Protein AF-K1T0R0-F1 (afdb_monomer)

Organism: NCBI:txid408170

Radius of gyration: 30.01 Å; Cα contacts (8 Å, |Δi|>4): 317; chains: 1; bounding box: 59×54×97 Å

Nearest PDB structures (foldseek):
  7sqc-assembly1_T0  TM=7.379E-01  e=1.911E-03  Chlamydomonas reinhardtii
  7sqc-assembly1_T1  TM=6.551E-01  e=1.695E-03  Chlamydomonas reinhardtii
  7sqc-assembly1_T2  TM=6.126E-01  e=1.911E-03  Chlamydomonas reinhardtii
  5llk-assembly1_A  TM=4.990E-01  e=2.225E-02  Homo sapiens
  3j8f-assembly1_7  TM=4.898E-01  e=2.363E-02  Homo sapiens

Sequence (198 aa):
MKKLFFHLLTFVCAGFTLLLAPGCNDDEGEKTGPTGDEGKEIYSLSVTPDKLEFQSTKQTVEVTVTTNGPYWEYTDNISWLEIERTETGFSATAKAYSGNETRTGTLTVYVISESGDIAARQDIPVSQASPSETPEGMVVFDDSTFKNFMLSYYDQDYDGAISPEEALRVTELYLGFDEEDEEAVPITSLKGIEYCKT

pLDDT: mean 81.45, std 21.87, range [31.11, 98.56]

Foldseek 3Di:
DDDDDDDDDDDDDDDDDDDDDDDDDDDDDDDPDPPDPPDDPQKDWDKPPLAAEAELAWDKDDMFIDMPAPDKDKDWPDPQWDWAADPGGIMIIGHHHADDAKDKIWMKMFGAHPVRDTRDIGIYIYIYGHLQDADPQFADDPWPVLLVVLLVPQVPNNRSTHHLVSQQVCPDDDQDFDPVDPPTDHGPDPRRNVSHPD

Mean predicted aligned error: 13.27 Å

Solvent-accessible surface area (backbone atoms only — not comparable to full-atom values): 12544 Å² total; per-residue (Å²): 142,81,87,80,83,82,80,85,82,83,86,79,90,76,86,84,84,86,78,88,80,89,81,83,92,81,93,76,93,73,84,84,64,79,78,72,77,72,76,73,83,83,48,52,73,48,54,43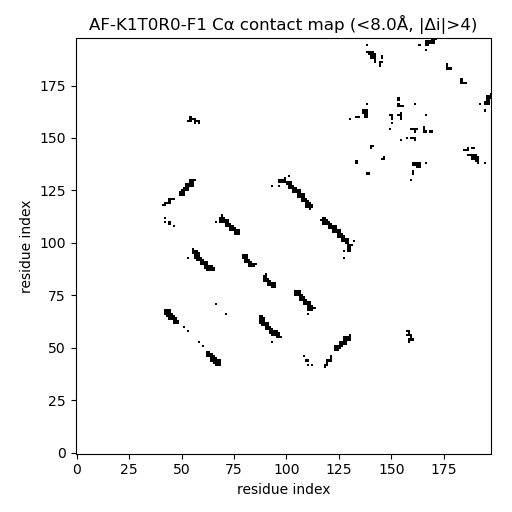,67,63,54,46,83,43,45,20,32,59,46,75,47,78,34,40,54,50,62,80,45,90,40,74,52,74,52,67,75,47,94,60,54,45,78,44,82,50,98,56,37,31,37,43,32,39,55,61,42,89,52,92,58,67,47,74,40,47,41,34,40,33,28,32,41,97,89,68,45,82,63,31,74,49,74,27,49,34,38,32,39,15,66,85,58,68,60,90,86,41,54,57,52,84,20,69,56,46,42,50,54,47,42,76,76,44,33,82,86,49,57,70,54,39,44,56,74,39,35,45,66,41,73,77,84,88,90,80,80,58,90,86,44,90,82,63,68,78,74,84,43,68,55,48,55,87,49,34,48,121

Structure (mmCIF, N/CA/C/O backbone):
data_AF-K1T0R0-F1
#
_entry.id   AF-K1T0R0-F1
#
loop_
_atom_site.group_PDB
_atom_site.id
_atom_site.type_symbol
_atom_site.label_atom_id
_atom_site.label_alt_id
_atom_site.label_comp_id
_atom_site.label_asym_id
_atom_site.label_entity_id
_atom_site.label_seq_id
_atom_site.pdbx_PDB_ins_code
_atom_site.Cartn_x
_atom_site.Cartn_y
_atom_site.Cartn_z
_atom_site.occupancy
_atom_site.B_iso_or_equiv
_atom_site.auth_seq_id
_atom_site.auth_comp_id
_atom_site.auth_asym_id
_atom_site.auth_atom_id
_atom_site.pdbx_PDB_model_num
ATOM 1 N N . MET A 1 1 ? 6.751 31.180 -21.203 1.00 38.22 1 MET A N 1
ATOM 2 C CA . MET A 1 1 ? 6.978 31.047 -22.660 1.00 38.22 1 MET A CA 1
ATOM 3 C C . MET A 1 1 ? 8.064 30.003 -22.896 1.00 38.22 1 MET A C 1
ATOM 5 O O . MET A 1 1 ? 9.234 30.319 -22.740 1.00 38.22 1 MET A O 1
ATOM 9 N N . LYS A 1 2 ? 7.693 28.756 -23.203 1.00 33.81 2 LYS A N 1
ATOM 10 C CA . LYS A 1 2 ? 8.625 27.702 -23.633 1.00 33.81 2 LYS A CA 1
ATOM 11 C C . LYS A 1 2 ? 8.201 27.289 -25.041 1.00 33.81 2 LYS A C 1
ATOM 13 O O . LYS A 1 2 ? 7.064 26.878 -25.240 1.00 33.81 2 LYS A O 1
ATOM 18 N N . LYS A 1 3 ? 9.077 27.525 -26.019 1.00 33.84 3 LYS A N 1
ATOM 19 C CA . LYS A 1 3 ? 8.868 27.182 -27.430 1.00 33.84 3 LYS A CA 1
ATOM 20 C C . LYS A 1 3 ? 9.130 25.682 -27.597 1.00 33.84 3 LYS A C 1
ATOM 22 O O . LYS A 1 3 ? 10.276 25.268 -27.466 1.00 33.84 3 LYS A O 1
ATOM 27 N N . LEU A 1 4 ? 8.092 24.893 -27.874 1.00 33.19 4 LEU A N 1
ATOM 28 C CA . LEU A 1 4 ? 8.236 23.539 -28.411 1.00 33.19 4 LEU A CA 1
ATOM 29 C C . LEU A 1 4 ? 8.440 23.659 -29.926 1.00 33.19 4 LEU A C 1
ATOM 31 O O . LEU A 1 4 ? 7.544 24.106 -30.640 1.00 33.19 4 LEU A O 1
ATOM 35 N N . PHE A 1 5 ? 9.620 23.286 -30.411 1.00 35.25 5 PHE A N 1
ATOM 36 C CA . PHE A 1 5 ? 9.850 23.057 -31.833 1.00 35.25 5 PHE A CA 1
ATOM 37 C C . PHE A 1 5 ? 9.403 21.630 -32.167 1.00 35.25 5 PHE A C 1
ATOM 39 O O . PHE A 1 5 ? 10.091 20.671 -31.840 1.00 35.25 5 PHE A O 1
ATOM 46 N N . PHE A 1 6 ? 8.251 21.500 -32.824 1.00 39.91 6 PHE A N 1
ATOM 47 C CA . PHE A 1 6 ? 7.877 20.290 -33.554 1.00 39.91 6 PHE A CA 1
ATOM 48 C C . PHE A 1 6 ? 8.606 20.309 -34.902 1.00 39.91 6 PHE A C 1
ATOM 50 O O . PHE A 1 6 ? 8.391 21.224 -35.697 1.00 39.91 6 PHE A O 1
ATOM 57 N N . HIS A 1 7 ? 9.464 19.324 -35.169 1.00 33.94 7 HIS A N 1
ATOM 58 C CA . HIS A 1 7 ? 9.895 19.012 -36.531 1.00 33.94 7 HIS A CA 1
ATOM 59 C C . HIS A 1 7 ? 9.230 17.712 -36.973 1.00 33.94 7 HIS A C 1
ATOM 61 O O . HIS A 1 7 ? 9.564 16.618 -36.533 1.00 33.94 7 HIS A O 1
ATOM 67 N N . LEU A 1 8 ? 8.238 17.904 -37.836 1.00 36.16 8 LEU A N 1
ATOM 68 C CA . LEU A 1 8 ? 7.580 16.921 -38.675 1.00 36.16 8 LEU A CA 1
ATOM 69 C C . LEU A 1 8 ? 8.587 16.460 -39.742 1.00 36.16 8 LEU A C 1
ATOM 71 O O . LEU A 1 8 ? 9.023 17.287 -40.543 1.00 36.16 8 LEU A O 1
ATOM 75 N N . LEU A 1 9 ? 8.960 15.178 -39.776 1.00 32.53 9 LEU A N 1
ATOM 76 C CA . LEU A 1 9 ? 9.742 14.625 -40.886 1.00 32.53 9 LEU A CA 1
ATOM 77 C C . LEU A 1 9 ? 8.848 13.727 -41.745 1.00 32.53 9 LEU A C 1
ATOM 79 O O . LEU A 1 9 ? 8.508 12.603 -41.389 1.00 32.53 9 LEU A O 1
ATOM 83 N N . THR A 1 10 ? 8.438 14.278 -42.882 1.00 43.25 10 THR A N 1
ATOM 84 C CA . THR A 1 10 ? 7.727 13.601 -43.965 1.00 43.25 10 THR A CA 1
ATOM 85 C C . THR A 1 10 ? 8.679 12.676 -44.725 1.00 43.25 10 THR A C 1
ATOM 87 O O . THR A 1 10 ? 9.657 13.145 -45.308 1.00 43.25 10 THR A O 1
ATOM 90 N N . PHE A 1 11 ? 8.382 11.375 -44.761 1.00 37.53 11 PHE A N 1
ATOM 91 C CA . PHE A 1 11 ? 9.095 10.393 -45.581 1.00 37.53 11 PHE A CA 1
ATOM 92 C C . PHE A 1 11 ? 8.669 10.523 -47.053 1.00 37.53 11 PHE A C 1
ATOM 94 O O . PHE A 1 11 ? 7.532 10.221 -47.413 1.00 37.53 11 PHE A O 1
ATOM 101 N N . VAL A 1 12 ? 9.587 10.971 -47.911 1.00 39.38 12 VAL A N 1
ATOM 102 C CA . VAL A 1 12 ? 9.441 10.925 -49.372 1.00 39.38 12 VAL A CA 1
ATOM 103 C C . VAL A 1 12 ? 9.971 9.575 -49.851 1.00 39.38 12 VAL A C 1
ATOM 105 O O . VAL A 1 12 ? 11.168 9.314 -49.784 1.00 39.38 12 VAL A O 1
ATOM 108 N N . CYS A 1 13 ? 9.079 8.712 -50.337 1.00 38.50 13 CYS A N 1
ATOM 109 C CA . CYS A 1 13 ? 9.454 7.502 -51.065 1.00 38.50 13 CYS A CA 1
ATOM 110 C C . CYS A 1 13 ? 9.850 7.885 -52.498 1.00 38.50 13 CYS A C 1
ATOM 112 O O . CYS A 1 13 ? 9.004 8.338 -53.269 1.00 38.50 13 CYS A O 1
ATOM 114 N N . ALA A 1 14 ? 11.117 7.691 -52.863 1.00 40.44 14 ALA A N 1
ATOM 115 C CA . ALA A 1 14 ? 11.586 7.762 -54.245 1.00 40.44 14 ALA A CA 1
ATOM 116 C C . ALA A 1 14 ? 12.190 6.408 -54.634 1.00 40.44 14 ALA A C 1
ATOM 118 O O . ALA A 1 14 ? 12.973 5.824 -53.888 1.00 40.44 14 ALA A O 1
ATOM 119 N N . GLY A 1 15 ? 11.723 5.894 -55.771 1.00 37.62 15 GLY A N 1
ATOM 120 C CA . GLY A 1 15 ? 11.806 4.496 -56.162 1.00 37.62 15 GLY A CA 1
ATOM 121 C C . GLY A 1 15 ? 13.192 4.022 -56.579 1.00 37.62 15 GLY A C 1
ATOM 122 O O . GLY A 1 15 ? 13.979 4.748 -57.181 1.00 37.62 15 GLY A O 1
ATOM 123 N N . PHE A 1 16 ? 13.441 2.748 -56.290 1.00 39.94 16 PHE A N 1
ATOM 124 C CA . PHE A 1 16 ? 14.618 2.025 -56.735 1.00 39.94 16 PHE A CA 1
ATOM 125 C C . PHE A 1 16 ? 14.274 1.267 -58.023 1.00 39.94 16 PHE A C 1
ATOM 127 O O . PHE A 1 16 ? 13.474 0.331 -58.028 1.00 39.94 16 PHE A O 1
ATOM 134 N N . THR A 1 17 ? 14.831 1.730 -59.139 1.00 38.72 17 THR A N 1
ATOM 135 C CA . THR A 1 17 ? 14.731 1.102 -60.460 1.00 38.72 17 THR A CA 1
ATOM 136 C C . THR A 1 17 ? 15.460 -0.239 -60.484 1.00 38.72 17 THR A C 1
ATOM 138 O O . THR A 1 17 ? 16.662 -0.303 -60.237 1.00 38.72 17 THR A O 1
ATOM 141 N N . LEU A 1 18 ? 14.724 -1.296 -60.831 1.00 34.78 18 LEU A N 1
ATOM 142 C CA . LEU A 1 18 ? 15.224 -2.647 -61.067 1.00 34.78 18 LEU A CA 1
ATOM 143 C C . LEU A 1 18 ? 15.944 -2.702 -62.428 1.00 34.78 18 LEU A C 1
ATOM 145 O O . LEU A 1 18 ? 15.318 -2.498 -63.468 1.00 34.78 18 LEU A O 1
ATOM 149 N N . LEU A 1 19 ? 17.245 -2.991 -62.426 1.00 37.25 19 LEU A N 1
ATOM 150 C CA . LEU A 1 19 ? 18.025 -3.316 -63.623 1.00 37.25 19 LEU A CA 1
ATOM 151 C C . LEU A 1 19 ? 18.474 -4.776 -63.512 1.00 37.25 19 LEU A C 1
ATOM 153 O O . LEU A 1 19 ? 19.294 -5.123 -62.668 1.00 37.25 19 LEU A O 1
ATOM 157 N N . LEU A 1 20 ? 17.884 -5.628 -64.351 1.00 39.50 20 LEU A N 1
ATOM 158 C CA . LEU A 1 20 ? 18.295 -7.014 -64.550 1.00 39.50 20 LEU A CA 1
ATOM 159 C C . LEU A 1 20 ? 19.503 -7.054 -65.493 1.00 39.50 20 LEU A C 1
ATOM 161 O O . LEU A 1 20 ? 19.452 -6.494 -66.588 1.00 39.50 20 LEU A O 1
ATOM 165 N N . ALA A 1 21 ? 20.535 -7.796 -65.107 1.00 42.53 21 ALA A N 1
ATOM 166 C CA . ALA A 1 21 ? 21.510 -8.375 -66.024 1.00 42.53 21 ALA A CA 1
ATOM 167 C C . ALA A 1 21 ? 21.617 -9.886 -65.732 1.00 42.53 21 ALA A C 1
ATOM 169 O O . ALA A 1 21 ? 21.619 -10.263 -64.559 1.00 42.53 21 ALA A O 1
ATOM 170 N N . PRO A 1 22 ? 21.669 -10.761 -66.755 1.00 44.12 22 PRO A N 1
ATOM 171 C CA . PRO A 1 22 ? 21.833 -12.199 -66.578 1.00 44.12 22 PRO A CA 1
ATOM 172 C C . PRO A 1 22 ? 23.321 -12.573 -66.608 1.00 44.12 22 PRO A C 1
ATOM 174 O O . PRO A 1 22 ? 24.084 -12.016 -67.397 1.00 44.12 22 PRO A O 1
ATOM 177 N N . GLY A 1 23 ? 23.741 -13.548 -65.803 1.00 31.30 23 GLY A N 1
ATOM 178 C CA . GLY A 1 23 ? 25.119 -14.034 -65.866 1.00 31.30 23 GLY A CA 1
ATOM 179 C C . GLY A 1 23 ? 25.417 -15.170 -64.899 1.00 31.30 23 GLY A C 1
ATOM 180 O O . GLY A 1 23 ? 25.764 -14.911 -63.760 1.00 31.30 23 GLY A O 1
ATOM 181 N N . CYS A 1 24 ? 25.238 -16.389 -65.412 1.00 31.11 24 CYS A N 1
ATOM 182 C CA . CYS A 1 24 ? 25.896 -17.668 -65.118 1.00 31.11 24 CYS A CA 1
ATOM 183 C C . CYS A 1 24 ? 26.398 -17.995 -63.697 1.00 31.11 24 CYS A C 1
ATOM 185 O O . CYS A 1 24 ? 27.290 -17.352 -63.158 1.00 31.11 24 CYS A O 1
ATOM 187 N N . ASN A 1 25 ? 25.890 -19.128 -63.201 1.00 39.59 25 ASN A N 1
ATOM 188 C CA . ASN A 1 25 ? 26.473 -19.952 -62.146 1.00 39.59 25 ASN A CA 1
ATOM 189 C C . ASN A 1 25 ? 27.929 -20.322 -62.459 1.00 39.59 25 ASN A C 1
ATOM 191 O O . ASN A 1 25 ? 28.184 -20.797 -63.561 1.00 39.59 25 ASN A O 1
ATOM 195 N N . ASP A 1 26 ? 28.795 -20.231 -61.451 1.00 37.47 26 ASP A N 1
ATOM 196 C CA . ASP A 1 26 ? 29.761 -21.276 -61.112 1.00 37.47 26 ASP A CA 1
ATOM 197 C C . ASP A 1 26 ? 29.931 -21.299 -59.582 1.00 37.47 26 ASP A C 1
ATOM 199 O O . ASP A 1 26 ? 29.986 -20.266 -58.915 1.00 37.47 26 ASP A O 1
ATOM 203 N N . ASP A 1 27 ? 29.879 -22.515 -59.055 1.00 42.84 27 ASP A N 1
ATOM 204 C CA . ASP A 1 27 ? 29.795 -22.925 -57.657 1.00 42.84 27 ASP A CA 1
ATOM 205 C C . ASP A 1 27 ? 31.204 -22.976 -57.048 1.00 42.84 27 ASP A C 1
ATOM 207 O O . ASP A 1 27 ? 31.993 -23.836 -57.430 1.00 42.84 27 ASP A O 1
ATOM 211 N N . GLU A 1 28 ? 31.531 -22.083 -56.108 1.00 41.22 2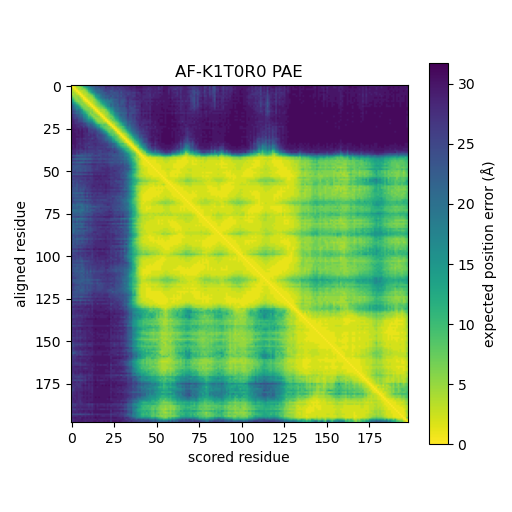8 GLU A N 1
ATOM 212 C CA . GLU A 1 28 ? 32.661 -22.272 -55.191 1.00 41.22 28 GLU A CA 1
ATOM 213 C C . GLU A 1 28 ? 32.252 -21.881 -53.767 1.00 41.22 28 GLU A C 1
ATOM 215 O O . GLU A 1 28 ? 31.802 -20.770 -53.491 1.00 41.22 28 GLU A O 1
ATOM 220 N N . GLY A 1 29 ? 32.361 -22.860 -52.868 1.00 44.88 29 GLY A N 1
ATOM 221 C CA . GLY A 1 29 ? 31.810 -22.818 -51.524 1.00 44.88 29 GLY A CA 1
ATOM 222 C C . GLY A 1 29 ? 32.351 -21.685 -50.658 1.00 44.88 29 GLY A C 1
ATOM 223 O O . GLY A 1 29 ? 33.547 -21.598 -50.382 1.00 44.88 29 GLY A O 1
ATOM 224 N N . GLU A 1 30 ? 31.427 -20.905 -50.107 1.00 33.34 30 GLU A N 1
ATOM 225 C CA . GLU A 1 30 ? 31.684 -20.029 -48.976 1.00 33.34 30 GLU A CA 1
ATOM 226 C C . GLU A 1 30 ? 30.984 -20.593 -47.737 1.00 33.34 30 GLU A C 1
ATOM 228 O O . GLU A 1 30 ? 29.793 -20.909 -47.732 1.00 33.34 30 GLU A O 1
ATOM 233 N N . LYS A 1 31 ? 31.777 -20.776 -46.678 1.00 37.03 31 LYS A N 1
ATOM 234 C CA . LYS A 1 31 ? 31.331 -21.178 -45.345 1.00 37.03 31 LYS A CA 1
ATOM 235 C C . LYS A 1 31 ? 30.136 -20.326 -44.918 1.00 37.03 31 LYS A C 1
ATOM 237 O O . LYS A 1 31 ? 30.303 -19.150 -44.606 1.00 37.03 31 LYS A O 1
ATOM 242 N N . THR A 1 32 ? 28.976 -20.949 -44.739 1.00 36.16 32 THR A N 1
ATOM 243 C CA . THR A 1 32 ? 27.949 -20.414 -43.845 1.00 36.16 32 THR A CA 1
ATOM 244 C C . THR A 1 32 ? 28.478 -20.527 -42.416 1.00 36.16 32 THR A C 1
ATOM 246 O O . THR A 1 32 ? 28.251 -21.519 -41.719 1.00 36.16 32 THR A O 1
ATOM 249 N N . GLY A 1 33 ? 29.264 -19.540 -41.986 1.00 39.25 33 GLY A N 1
ATOM 250 C CA . GLY A 1 33 ? 29.397 -19.268 -40.561 1.00 39.25 33 GLY A CA 1
ATOM 251 C C . GLY A 1 33 ? 28.007 -18.938 -40.006 1.00 39.25 33 GLY A C 1
ATOM 252 O O . GLY A 1 33 ? 27.203 -18.350 -40.736 1.00 39.25 33 GLY A O 1
ATOM 253 N N . PRO A 1 34 ? 27.681 -19.323 -38.761 1.00 41.91 34 PRO A N 1
ATOM 254 C CA . PRO A 1 34 ? 26.481 -18.810 -38.126 1.00 41.91 34 PRO A CA 1
ATOM 255 C C . PRO A 1 34 ? 26.626 -17.290 -38.098 1.00 41.91 34 PRO A C 1
ATOM 257 O O . PRO A 1 34 ? 27.588 -16.763 -37.538 1.00 41.91 34 PRO A O 1
ATOM 260 N N . THR A 1 35 ? 25.721 -16.600 -38.786 1.00 45.22 35 THR A N 1
ATOM 261 C CA . THR A 1 35 ? 25.558 -15.157 -38.667 1.00 45.22 35 THR A CA 1
ATOM 262 C C . THR A 1 35 ? 25.364 -14.907 -37.182 1.00 45.22 35 THR A C 1
ATOM 264 O O . THR A 1 35 ? 24.428 -15.443 -36.587 1.00 45.22 35 THR A O 1
ATOM 267 N N . GLY A 1 36 ? 26.343 -14.240 -36.571 1.00 38.94 36 GLY A N 1
ATOM 268 C CA . GLY A 1 36 ? 26.321 -13.934 -35.155 1.00 38.94 36 GLY A CA 1
ATOM 269 C C . GLY A 1 36 ? 25.013 -13.233 -34.840 1.00 38.94 36 GLY A C 1
ATOM 270 O O . GLY A 1 36 ? 24.717 -12.189 -35.413 1.00 38.94 36 GLY A O 1
ATOM 271 N N . ASP A 1 37 ? 24.232 -13.842 -33.957 1.00 50.53 37 ASP A N 1
ATOM 272 C CA . ASP A 1 37 ? 23.320 -13.108 -33.099 1.00 50.53 37 ASP A CA 1
ATOM 273 C C . ASP A 1 37 ? 24.221 -12.149 -32.313 1.00 50.53 37 ASP A C 1
ATOM 275 O O . ASP A 1 37 ? 24.918 -12.555 -31.379 1.00 50.53 37 ASP A O 1
ATOM 279 N N . GLU A 1 38 ? 24.382 -10.929 -32.829 1.00 52.00 38 GLU A N 1
ATOM 280 C CA . GLU A 1 38 ? 25.130 -9.876 -32.156 1.00 52.00 38 GLU A CA 1
ATOM 281 C C . GLU A 1 38 ? 24.466 -9.701 -30.797 1.00 52.00 38 GLU A C 1
ATOM 283 O O . GLU A 1 38 ? 23.304 -9.309 -30.725 1.00 52.00 38 GLU A O 1
ATOM 288 N N . GLY A 1 39 ? 25.175 -10.133 -29.749 1.00 52.97 39 GLY A N 1
ATOM 289 C CA . GLY A 1 39 ? 24.616 -10.389 -28.430 1.00 52.97 39 GLY A CA 1
ATOM 290 C C . GLY A 1 39 ? 23.725 -9.251 -27.966 1.00 52.97 39 GLY A C 1
ATOM 291 O O . GLY A 1 39 ? 24.220 -8.218 -27.521 1.00 52.97 39 GLY A O 1
ATOM 292 N N . LYS A 1 40 ? 22.408 -9.456 -28.067 1.00 62.16 40 LYS A N 1
ATOM 293 C CA . LYS A 1 40 ? 21.405 -8.553 -27.516 1.00 62.16 40 LYS A CA 1
ATOM 294 C C . LYS A 1 40 ? 21.737 -8.381 -26.040 1.00 62.16 40 LYS A C 1
ATOM 296 O O . LYS A 1 40 ? 21.654 -9.355 -25.290 1.00 62.16 40 LYS A O 1
ATOM 301 N N . GLU A 1 41 ? 22.146 -7.178 -25.635 1.00 70.94 41 GLU A N 1
ATOM 302 C CA . GLU A 1 41 ? 22.380 -6.890 -24.223 1.00 70.94 41 GLU A CA 1
ATOM 303 C C . GLU A 1 41 ? 21.137 -7.301 -23.429 1.00 70.94 41 GLU A C 1
ATOM 305 O O . GLU A 1 41 ? 20.018 -6.852 -23.697 1.00 70.94 41 GLU A O 1
ATOM 310 N N . ILE A 1 42 ? 21.323 -8.232 -22.493 1.00 86.06 42 ILE A N 1
ATOM 311 C CA . ILE A 1 42 ? 20.234 -8.721 -21.657 1.00 86.06 42 ILE A CA 1
ATOM 312 C C . ILE A 1 42 ? 20.134 -7.776 -20.466 1.00 86.06 42 ILE A C 1
ATOM 314 O O . ILE A 1 42 ? 20.932 -7.838 -19.526 1.00 86.06 42 ILE A O 1
ATOM 318 N N . TYR A 1 43 ? 19.142 -6.894 -20.515 1.00 93.56 43 TYR A N 1
ATOM 319 C CA . TYR A 1 43 ? 18.814 -6.029 -19.394 1.00 93.56 43 TYR A CA 1
ATOM 320 C C . TYR A 1 43 ? 17.952 -6.775 -18.363 1.00 93.56 43 TYR A C 1
ATOM 322 O O . TYR A 1 43 ? 16.971 -7.435 -18.701 1.00 93.56 43 TYR A O 1
ATOM 330 N N . SER A 1 44 ? 18.327 -6.667 -17.093 1.00 95.00 44 SER A N 1
ATOM 331 C CA . SER A 1 44 ? 17.598 -7.150 -15.923 1.00 95.00 44 SER A CA 1
ATOM 332 C C . SER A 1 44 ? 16.796 -6.018 -15.294 1.00 95.00 44 SER A C 1
ATOM 334 O O . SER A 1 44 ? 17.281 -4.892 -15.219 1.00 95.00 44 SER A O 1
ATOM 336 N N . LEU A 1 45 ? 15.616 -6.335 -14.777 1.00 97.88 45 LEU A N 1
ATOM 337 C CA . LEU A 1 45 ? 14.791 -5.440 -13.976 1.00 97.88 45 LEU A CA 1
ATOM 338 C C . LEU A 1 45 ? 14.266 -6.220 -12.772 1.00 97.88 45 LEU A C 1
ATOM 340 O O . LEU A 1 45 ? 13.770 -7.332 -12.936 1.00 97.88 45 LEU A O 1
ATOM 344 N N . SER A 1 46 ? 14.372 -5.627 -11.589 1.00 98.00 46 SER A N 1
ATOM 345 C CA . SER A 1 46 ? 13.738 -6.105 -10.366 1.00 98.00 46 SER A CA 1
ATOM 346 C C . SER A 1 46 ? 13.165 -4.916 -9.616 1.00 98.00 46 SER A C 1
ATOM 348 O O . SER A 1 46 ? 13.880 -3.951 -9.343 1.00 98.00 46 SER A O 1
ATOM 350 N N . VAL A 1 47 ? 11.893 -5.002 -9.257 1.00 98.56 47 VAL A N 1
ATOM 351 C CA . VAL A 1 47 ? 11.204 -4.009 -8.438 1.00 98.56 47 VAL A CA 1
ATOM 352 C C . VAL A 1 47 ? 10.793 -4.636 -7.115 1.00 98.56 47 VAL A C 1
ATOM 354 O O . VAL A 1 47 ? 10.209 -5.721 -7.111 1.00 98.56 47 VAL A O 1
ATOM 357 N N . THR A 1 48 ? 11.125 -3.957 -6.016 1.00 98.06 48 THR A N 1
ATOM 358 C CA . THR A 1 48 ? 10.874 -4.419 -4.647 1.00 98.06 48 THR A CA 1
ATOM 359 C C . THR A 1 48 ? 10.183 -3.318 -3.839 1.00 98.06 48 THR A C 1
ATOM 361 O O . THR A 1 48 ? 10.751 -2.228 -3.732 1.00 98.06 48 THR A O 1
ATOM 364 N N . PRO A 1 49 ? 9.026 -3.588 -3.213 1.00 98.00 49 PRO A N 1
ATOM 365 C CA . PRO A 1 49 ? 8.272 -4.847 -3.272 1.00 98.00 49 PRO A CA 1
ATOM 366 C C . PRO A 1 49 ? 7.691 -5.128 -4.673 1.00 98.00 49 PRO A C 1
ATOM 368 O O . PRO A 1 49 ? 7.542 -4.221 -5.491 1.00 98.00 49 PRO A O 1
ATOM 371 N N . ASP A 1 50 ? 7.393 -6.399 -4.957 1.00 97.62 50 ASP A N 1
ATOM 372 C CA . ASP A 1 50 ? 6.858 -6.866 -6.247 1.00 97.62 50 ASP A CA 1
ATOM 373 C C . ASP A 1 50 ? 5.325 -6.784 -6.344 1.00 97.62 50 ASP A C 1
ATOM 375 O O . ASP A 1 50 ? 4.766 -6.979 -7.421 1.00 97.62 50 ASP A O 1
ATOM 379 N N . LYS A 1 51 ? 4.659 -6.434 -5.240 1.00 97.50 51 LYS A N 1
ATOM 380 C CA . LYS A 1 51 ? 3.248 -6.055 -5.132 1.00 97.50 51 LYS A CA 1
ATOM 381 C C . LYS A 1 51 ? 3.094 -4.910 -4.132 1.00 97.50 51 LYS A C 1
ATOM 383 O O . LYS A 1 51 ? 3.903 -4.779 -3.214 1.00 97.50 51 LYS A O 1
ATOM 388 N N . LEU A 1 52 ? 2.046 -4.108 -4.288 1.00 97.12 52 LEU A N 1
ATOM 389 C CA . LEU A 1 52 ? 1.718 -3.025 -3.363 1.00 97.12 52 LEU A CA 1
ATOM 390 C C . LEU A 1 52 ? 0.328 -3.243 -2.774 1.00 97.12 52 LEU A C 1
ATOM 392 O O . LEU A 1 52 ? -0.669 -3.250 -3.495 1.00 97.12 52 LEU A O 1
ATOM 396 N N . GLU A 1 53 ? 0.272 -3.404 -1.459 1.00 94.38 53 GLU A N 1
ATOM 397 C CA . GLU A 1 53 ? -0.962 -3.622 -0.711 1.00 94.38 53 GLU A CA 1
ATOM 398 C C . GLU A 1 53 ? -1.135 -2.461 0.260 1.00 94.38 53 GLU A C 1
ATOM 400 O O . GLU A 1 53 ? -0.324 -2.265 1.162 1.00 94.38 53 GLU A O 1
ATOM 405 N N . PHE A 1 54 ? -2.174 -1.668 0.026 1.00 92.94 54 PHE A N 1
ATOM 406 C CA . PHE A 1 54 ? -2.517 -0.512 0.834 1.00 92.94 54 PHE A CA 1
ATOM 407 C C . PHE A 1 54 ? -3.773 -0.789 1.643 1.00 92.94 54 PHE A C 1
ATOM 409 O O . PHE A 1 54 ? -4.700 -1.470 1.196 1.00 92.94 54 PHE A O 1
ATOM 416 N N . GLN A 1 55 ? -3.841 -0.177 2.810 1.00 89.81 55 GLN A N 1
ATOM 417 C CA . GLN A 1 55 ? -5.068 -0.126 3.584 1.00 89.81 55 GLN A CA 1
ATOM 418 C C . GLN A 1 55 ? -5.916 1.086 3.194 1.00 89.81 55 GLN A C 1
ATOM 420 O O . GLN A 1 55 ? -5.540 1.905 2.351 1.00 89.81 55 GLN A O 1
ATOM 425 N N . SER A 1 56 ? -7.109 1.193 3.774 1.00 88.00 56 SER A N 1
ATOM 426 C CA . SER A 1 56 ? -8.066 2.245 3.408 1.00 88.00 56 SER A CA 1
ATOM 427 C C . SER A 1 56 ? -7.621 3.668 3.788 1.00 88.00 56 SER A C 1
ATOM 429 O O . SER A 1 56 ? -8.137 4.643 3.236 1.00 88.00 56 SER A O 1
ATOM 431 N N . THR A 1 57 ? -6.649 3.815 4.689 1.00 85.12 57 THR A N 1
ATOM 432 C CA . THR A 1 57 ? -6.067 5.105 5.079 1.00 85.12 57 THR A CA 1
ATOM 433 C C . THR A 1 57 ? -5.075 5.622 4.034 1.00 85.12 57 THR A C 1
ATOM 435 O O . THR A 1 57 ? -4.768 4.975 3.031 1.00 85.12 57 THR A O 1
ATOM 438 N N . LYS A 1 58 ? -4.605 6.862 4.221 1.00 88.94 58 LYS A N 1
ATOM 439 C CA . LYS A 1 58 ? -3.517 7.394 3.398 1.00 88.94 58 LYS A CA 1
ATOM 440 C C . LYS A 1 58 ? -2.215 6.735 3.843 1.00 88.94 58 LYS A C 1
ATOM 442 O O . LYS A 1 58 ? -1.774 6.976 4.960 1.00 88.94 58 LYS A O 1
ATOM 447 N N . GLN A 1 59 ? -1.580 6.001 2.941 1.00 89.31 59 GLN A N 1
ATOM 448 C CA . GLN A 1 59 ? -0.348 5.270 3.219 1.00 89.31 59 GLN A CA 1
ATOM 449 C C . GLN A 1 59 ? 0.642 5.449 2.066 1.00 89.31 59 GLN A C 1
ATOM 451 O O . GLN A 1 59 ? 0.247 5.518 0.899 1.00 89.31 59 GLN A O 1
ATOM 456 N N . THR A 1 60 ? 1.929 5.527 2.404 1.00 94.56 60 THR A N 1
ATOM 457 C CA . THR A 1 60 ? 3.036 5.641 1.449 1.00 94.56 60 THR A CA 1
ATOM 458 C C . THR A 1 60 ? 3.944 4.425 1.576 1.00 94.56 60 THR A C 1
ATOM 460 O O . THR A 1 60 ? 4.340 4.063 2.681 1.00 94.56 60 THR A O 1
ATOM 463 N N . VAL A 1 61 ? 4.285 3.812 0.444 1.00 95.75 61 VAL A N 1
ATOM 464 C CA . VAL A 1 61 ? 5.222 2.687 0.353 1.00 95.75 61 VAL A CA 1
ATOM 465 C C . VAL A 1 61 ? 6.404 3.094 -0.520 1.00 95.75 61 VAL A C 1
ATOM 467 O O . VAL A 1 61 ? 6.221 3.598 -1.628 1.00 95.75 61 VAL A O 1
ATOM 470 N N . GLU A 1 62 ? 7.619 2.865 -0.025 1.00 97.31 62 GLU A N 1
ATOM 471 C CA . GLU A 1 62 ? 8.852 3.063 -0.790 1.00 97.31 62 GLU A CA 1
ATOM 472 C C . GLU A 1 62 ? 9.140 1.847 -1.671 1.00 97.31 62 GLU A C 1
ATOM 474 O O . GLU A 1 62 ? 9.102 0.703 -1.211 1.00 97.31 62 GLU A O 1
ATOM 479 N N . VAL A 1 63 ? 9.462 2.103 -2.938 1.00 98.25 63 VAL A N 1
ATOM 480 C CA . VAL A 1 63 ? 9.736 1.076 -3.940 1.00 98.25 63 VAL A CA 1
ATOM 481 C C . VAL A 1 63 ? 11.131 1.271 -4.516 1.00 98.25 63 VAL A C 1
ATOM 483 O O . VAL A 1 63 ? 11.493 2.343 -4.998 1.00 98.25 63 VAL A O 1
ATOM 486 N N . THR A 1 64 ? 11.920 0.202 -4.498 1.00 98.44 64 THR A N 1
ATOM 487 C CA . THR A 1 64 ? 13.267 0.158 -5.070 1.00 98.44 64 THR A CA 1
ATOM 488 C C . THR A 1 64 ? 13.232 -0.485 -6.449 1.00 98.44 64 THR A C 1
ATOM 490 O O . THR A 1 64 ? 12.701 -1.583 -6.614 1.00 98.44 64 THR A O 1
ATOM 493 N N . VAL A 1 65 ? 13.854 0.167 -7.431 1.00 98.56 65 VAL A N 1
ATOM 494 C CA . VAL A 1 65 ? 14.029 -0.340 -8.795 1.00 98.56 65 VAL A CA 1
ATOM 495 C C . VAL A 1 65 ? 15.505 -0.652 -9.014 1.00 98.56 65 VAL A C 1
ATOM 497 O O . VAL A 1 65 ? 16.354 0.233 -9.017 1.00 98.56 65 VAL A O 1
ATOM 500 N N . THR A 1 66 ? 15.821 -1.927 -9.221 1.00 98.19 66 THR A N 1
ATOM 501 C CA . THR A 1 66 ? 17.173 -2.396 -9.540 1.00 98.19 66 THR A CA 1
ATOM 502 C C . THR A 1 66 ? 17.227 -2.829 -10.998 1.00 98.19 66 THR A C 1
ATOM 504 O O . THR A 1 66 ? 16.482 -3.710 -11.425 1.00 98.19 66 THR A O 1
ATOM 507 N N . THR A 1 67 ? 18.118 -2.216 -11.771 1.00 97.38 67 THR A N 1
ATOM 508 C CA . THR A 1 67 ? 18.327 -2.539 -13.184 1.00 97.38 67 THR A CA 1
ATOM 509 C C . THR A 1 67 ? 19.788 -2.336 -13.574 1.00 97.38 67 THR A C 1
ATOM 511 O O . THR A 1 67 ? 20.488 -1.524 -12.973 1.00 97.38 67 THR A O 1
ATOM 514 N N . ASN A 1 68 ? 20.249 -3.085 -14.574 1.00 95.62 68 ASN A N 1
ATOM 515 C CA . ASN A 1 68 ? 21.519 -2.840 -15.268 1.00 95.62 68 ASN A CA 1
ATOM 516 C C . ASN A 1 68 ? 21.310 -2.065 -16.585 1.00 95.62 68 ASN A C 1
ATOM 518 O O . ASN A 1 68 ? 22.261 -1.889 -17.341 1.00 95.62 68 ASN A O 1
ATOM 522 N N . GLY A 1 69 ? 20.073 -1.662 -16.887 1.00 94.00 69 GLY A N 1
ATOM 523 C CA . GLY A 1 69 ? 19.737 -0.875 -18.063 1.00 94.00 69 GLY A CA 1
ATOM 524 C C . GLY A 1 69 ? 19.999 0.615 -17.884 1.00 94.00 69 GLY A C 1
ATOM 525 O O . GLY A 1 69 ? 20.005 1.112 -16.756 1.00 94.00 69 GLY A O 1
ATOM 526 N N . PRO A 1 70 ? 20.200 1.344 -18.994 1.00 93.44 70 PRO A N 1
ATOM 527 C CA . PRO A 1 70 ? 20.601 2.747 -18.949 1.00 93.44 70 PRO A CA 1
ATOM 528 C C . PRO A 1 70 ? 19.470 3.660 -18.461 1.00 93.44 70 PRO A C 1
ATOM 530 O O . PRO A 1 70 ? 19.729 4.664 -17.797 1.00 93.44 70 PRO A O 1
ATOM 533 N N . TYR A 1 71 ? 18.218 3.305 -18.767 1.00 94.38 71 TYR A N 1
ATOM 534 C CA . TYR A 1 71 ? 17.034 4.085 -18.426 1.00 94.38 71 TYR A CA 1
ATOM 535 C C . TYR A 1 71 ? 15.887 3.176 -17.996 1.00 94.38 71 TYR A C 1
ATOM 537 O O . TYR A 1 71 ? 15.704 2.082 -18.533 1.00 94.38 71 TYR A O 1
ATOM 545 N N . TRP A 1 72 ? 15.070 3.659 -17.062 1.00 97.31 72 TRP A N 1
ATOM 546 C CA . TRP A 1 72 ? 13.816 3.015 -16.694 1.00 97.31 72 TRP A CA 1
ATOM 547 C C . TRP A 1 72 ? 12.699 4.038 -16.518 1.00 97.31 72 TRP A C 1
ATOM 549 O O . TRP A 1 72 ? 12.903 5.148 -16.015 1.00 97.31 72 TRP A O 1
ATOM 559 N N . GLU A 1 73 ? 11.503 3.630 -16.910 1.00 97.38 73 GLU A N 1
ATOM 560 C CA . GLU A 1 73 ? 10.271 4.401 -16.822 1.00 97.38 73 GLU A CA 1
ATOM 561 C C . GLU A 1 73 ? 9.156 3.567 -16.197 1.00 97.38 73 GLU A C 1
ATOM 563 O O . GLU A 1 73 ? 9.301 2.359 -15.983 1.00 97.38 73 GLU A O 1
ATOM 568 N N . TYR A 1 74 ? 8.046 4.225 -15.869 1.00 97.69 74 TYR A N 1
ATOM 569 C CA . TYR A 1 74 ? 6.853 3.557 -15.370 1.00 97.69 74 TYR A CA 1
ATOM 570 C C . TYR A 1 74 ? 5.584 4.089 -16.035 1.00 97.69 74 TYR A C 1
ATOM 572 O O . TYR A 1 74 ? 5.551 5.181 -16.601 1.00 97.69 74 TYR A O 1
ATOM 580 N N . THR A 1 75 ? 4.529 3.285 -15.993 1.00 97.38 75 THR A N 1
ATOM 581 C CA . THR A 1 75 ? 3.175 3.662 -16.399 1.00 97.38 75 THR A CA 1
ATOM 582 C C . THR A 1 75 ? 2.170 2.952 -15.510 1.00 97.38 75 THR A C 1
ATOM 584 O O . THR A 1 75 ? 2.413 1.828 -15.077 1.00 97.38 75 THR A O 1
ATOM 587 N N . ASP A 1 76 ? 1.039 3.586 -15.243 1.00 96.19 76 ASP A N 1
ATOM 588 C CA . ASP A 1 76 ? -0.019 3.022 -14.419 1.00 96.19 76 ASP A CA 1
ATOM 589 C C . ASP A 1 76 ? -1.403 3.375 -14.974 1.00 96.19 76 ASP A C 1
ATOM 591 O O . ASP A 1 76 ? -1.564 4.242 -15.838 1.00 96.19 76 ASP A O 1
ATOM 595 N N . ASN A 1 77 ? -2.412 2.673 -14.469 1.00 93.75 77 ASN A N 1
ATOM 596 C CA . ASN A 1 77 ? -3.822 2.949 -14.721 1.00 93.75 77 ASN A CA 1
ATOM 597 C C . ASN A 1 77 ? -4.574 3.355 -13.438 1.00 93.75 77 ASN A C 1
ATOM 599 O O . ASN A 1 77 ? -5.772 3.091 -13.314 1.00 93.75 77 ASN A O 1
ATOM 603 N N . ILE A 1 78 ? -3.884 3.971 -12.472 1.00 97.25 78 ILE A N 1
ATOM 604 C CA . ILE A 1 78 ? -4.327 4.081 -11.081 1.00 97.25 78 ILE A CA 1
ATOM 605 C C . ILE A 1 78 ? -4.500 5.548 -10.674 1.00 97.25 78 ILE A C 1
ATOM 607 O O . ILE A 1 78 ? -3.643 6.169 -10.057 1.00 97.25 78 ILE A O 1
ATOM 611 N N . SER A 1 79 ? -5.685 6.111 -10.915 1.00 96.75 79 SER A N 1
ATOM 612 C CA . SER A 1 79 ? -5.971 7.531 -10.621 1.00 96.75 79 SER A CA 1
ATOM 613 C C . SER A 1 79 ? -5.912 7.920 -9.131 1.00 96.75 79 SER A C 1
ATOM 615 O O . SER A 1 79 ? -5.939 9.105 -8.773 1.00 96.75 79 SER A O 1
ATOM 617 N N . TRP A 1 80 ? -5.933 6.926 -8.244 1.00 96.81 80 TRP A N 1
ATOM 618 C CA . TRP A 1 80 ? -5.929 7.098 -6.793 1.00 96.81 80 TRP A CA 1
ATOM 619 C C . TRP A 1 80 ? -4.554 6.896 -6.145 1.00 96.81 80 TRP A C 1
ATOM 621 O O . TRP A 1 80 ? -4.439 7.111 -4.937 1.00 96.81 80 TRP A O 1
ATOM 631 N N . LEU A 1 81 ? -3.537 6.546 -6.936 1.00 97.94 81 LEU A N 1
ATOM 632 C CA . LEU A 1 81 ? -2.152 6.411 -6.505 1.00 97.94 81 LEU A CA 1
ATOM 633 C C . LEU A 1 81 ? -1.353 7.632 -6.974 1.00 97.94 81 LEU A C 1
ATOM 635 O O . LEU A 1 81 ? -1.490 8.083 -8.108 1.00 97.94 81 LEU A O 1
ATOM 639 N N . GLU A 1 82 ? -0.549 8.194 -6.084 1.00 97.69 82 GLU A N 1
ATOM 640 C CA . GLU A 1 82 ? 0.405 9.260 -6.383 1.00 97.69 82 GLU A CA 1
ATOM 641 C C . GLU A 1 82 ? 1.817 8.674 -6.350 1.00 97.69 82 GLU A C 1
ATOM 643 O O . GLU A 1 82 ? 2.163 7.977 -5.398 1.00 97.69 82 GLU A O 1
ATOM 648 N N . ILE A 1 83 ? 2.608 8.911 -7.400 1.00 97.81 83 ILE A N 1
ATOM 649 C CA . ILE A 1 83 ? 3.948 8.336 -7.551 1.00 97.81 83 ILE A CA 1
ATOM 650 C C . ILE A 1 83 ? 4.971 9.462 -7.678 1.00 97.81 83 ILE A C 1
ATOM 652 O O . ILE A 1 83 ? 4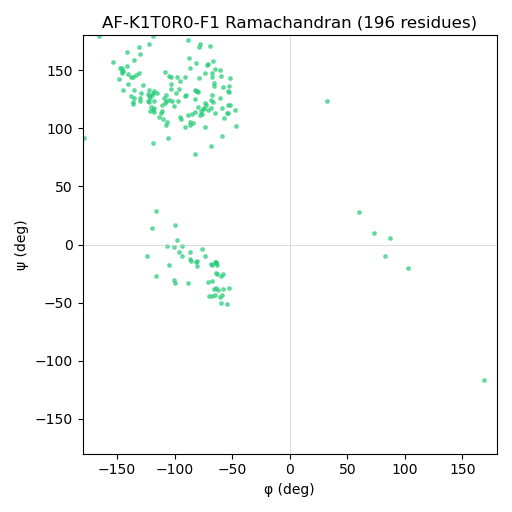.863 10.306 -8.570 1.00 97.81 83 ILE A O 1
ATOM 656 N N . GLU A 1 84 ? 6.000 9.440 -6.835 1.00 97.81 84 GLU A N 1
ATOM 657 C CA . GLU A 1 84 ? 7.108 10.397 -6.882 1.00 97.81 84 GLU A CA 1
ATOM 658 C C . GLU A 1 84 ? 8.438 9.662 -7.063 1.00 97.81 84 GLU A C 1
ATOM 660 O O . GLU A 1 84 ? 8.717 8.676 -6.388 1.00 97.81 84 GLU A O 1
ATOM 665 N N . ARG A 1 85 ? 9.285 10.121 -7.995 1.00 97.25 85 ARG A N 1
ATOM 666 C CA . ARG A 1 85 ? 10.615 9.526 -8.214 1.00 97.25 85 ARG A CA 1
ATOM 667 C C . ARG A 1 85 ? 11.505 9.757 -6.993 1.00 97.25 85 ARG A C 1
ATOM 669 O O . ARG A 1 85 ? 11.573 10.870 -6.475 1.00 97.25 85 ARG A O 1
ATOM 676 N N . THR A 1 86 ? 12.260 8.733 -6.621 1.00 96.94 86 THR A N 1
ATOM 677 C CA . THR A 1 86 ? 13.298 8.796 -5.587 1.00 96.94 86 THR A CA 1
ATOM 678 C C . THR A 1 86 ? 14.660 8.456 -6.194 1.00 96.94 86 THR A C 1
ATOM 680 O O . THR A 1 86 ? 14.775 8.204 -7.394 1.00 96.94 86 THR A O 1
ATOM 683 N N . GLU A 1 87 ? 15.719 8.476 -5.383 1.00 94.50 87 GLU A N 1
ATOM 684 C CA . GLU A 1 87 ? 17.075 8.139 -5.840 1.00 94.50 87 GLU A CA 1
ATOM 685 C C . GLU A 1 87 ? 17.182 6.686 -6.331 1.00 94.50 87 GLU A C 1
ATOM 687 O O . GLU A 1 87 ? 17.833 6.417 -7.338 1.00 94.50 87 GLU A O 1
ATOM 692 N N . THR A 1 88 ? 16.519 5.754 -5.642 1.00 94.75 88 THR A N 1
ATOM 693 C CA . THR A 1 88 ? 16.621 4.307 -5.892 1.00 94.75 88 THR A CA 1
ATOM 694 C C . THR A 1 88 ? 15.383 3.711 -6.563 1.00 94.75 88 THR A C 1
ATOM 696 O O . THR A 1 88 ? 15.357 2.513 -6.841 1.00 94.75 88 THR A O 1
ATOM 699 N N . GLY A 1 89 ? 14.351 4.511 -6.832 1.00 97.50 89 GLY A N 1
ATOM 700 C CA . GLY A 1 89 ? 13.090 4.042 -7.398 1.00 97.50 89 GLY A CA 1
ATOM 701 C C . GLY A 1 89 ? 12.006 5.114 -7.350 1.00 97.50 89 GLY A C 1
ATOM 702 O O . GLY A 1 89 ? 12.117 6.149 -8.017 1.00 97.50 89 GLY A O 1
ATOM 703 N N . PHE A 1 90 ? 10.938 4.850 -6.601 1.00 98.19 90 PHE A N 1
ATOM 704 C CA . PHE A 1 90 ? 9.833 5.784 -6.396 1.00 98.19 90 PHE A CA 1
ATOM 705 C C . PHE A 1 90 ? 9.108 5.529 -5.070 1.00 98.19 90 PHE A C 1
ATOM 707 O O . PHE A 1 90 ? 9.120 4.414 -4.556 1.00 98.19 90 PHE A O 1
ATOM 714 N N . SER A 1 91 ? 8.430 6.548 -4.551 1.00 97.56 91 SER A N 1
ATOM 715 C CA . SER A 1 91 ? 7.438 6.402 -3.490 1.00 97.56 91 SER A CA 1
ATOM 716 C C . SER A 1 91 ? 6.047 6.299 -4.118 1.00 97.56 91 SER A C 1
ATOM 718 O O . SER A 1 91 ? 5.751 6.956 -5.120 1.00 97.56 91 SER A O 1
ATOM 720 N N . ALA A 1 92 ? 5.194 5.442 -3.563 1.00 98.00 92 ALA A N 1
ATOM 721 C CA . ALA A 1 92 ? 3.821 5.238 -4.008 1.00 98.00 92 ALA A CA 1
ATOM 722 C C . ALA A 1 92 ? 2.866 5.543 -2.850 1.00 98.00 92 ALA A C 1
ATOM 724 O O . ALA A 1 92 ? 2.874 4.855 -1.832 1.00 98.00 92 ALA A O 1
ATOM 725 N N . THR A 1 93 ? 2.048 6.584 -2.998 1.00 97.38 93 THR A N 1
ATOM 726 C CA . THR A 1 93 ? 1.114 7.056 -1.973 1.00 97.38 93 THR A CA 1
ATOM 727 C C . THR A 1 93 ? -0.323 6.802 -2.402 1.00 97.38 93 THR A C 1
ATOM 729 O O . THR A 1 93 ? -0.825 7.427 -3.340 1.00 97.38 93 THR A O 1
ATOM 732 N N . ALA A 1 94 ? -1.016 5.907 -1.702 1.00 96.38 94 ALA A N 1
ATOM 733 C CA . ALA A 1 94 ? -2.439 5.690 -1.910 1.00 96.38 94 ALA A CA 1
ATOM 734 C C . ALA A 1 94 ? -3.248 6.782 -1.201 1.00 96.38 94 ALA A C 1
ATOM 736 O O . ALA A 1 94 ? -3.041 7.084 -0.023 1.00 96.38 94 ALA A O 1
ATOM 737 N N . LYS A 1 95 ? -4.204 7.386 -1.912 1.00 95.12 95 LYS A N 1
ATOM 738 C CA . LYS A 1 95 ? -5.187 8.283 -1.291 1.00 95.12 95 LYS A CA 1
ATOM 739 C C . LYS A 1 95 ? -6.099 7.479 -0.367 1.00 95.12 95 LYS A C 1
ATOM 741 O O . LYS A 1 95 ? -6.451 6.346 -0.697 1.00 95.12 95 LYS A O 1
ATOM 746 N N . ALA A 1 96 ? -6.556 8.104 0.719 1.00 91.56 96 ALA A N 1
ATOM 747 C CA . ALA A 1 96 ? -7.584 7.519 1.574 1.00 91.56 96 ALA A CA 1
ATOM 748 C C . ALA A 1 96 ? -8.807 7.088 0.745 1.00 91.56 96 ALA A C 1
ATOM 750 O O . ALA A 1 96 ? -9.175 7.733 -0.248 1.00 91.56 96 ALA A O 1
ATOM 751 N N . TYR A 1 97 ? -9.412 5.975 1.135 1.00 90.81 97 TYR A N 1
ATOM 752 C CA . TYR A 1 97 ? -10.479 5.319 0.405 1.00 90.81 97 TYR A CA 1
ATOM 753 C C . TYR A 1 97 ? -11.665 5.036 1.320 1.00 90.81 97 TYR A C 1
ATOM 755 O O . TYR A 1 97 ? -11.505 4.475 2.392 1.00 90.81 97 TYR A O 1
ATOM 763 N N . SER A 1 98 ? -12.862 5.418 0.879 1.00 87.00 98 SER A N 1
ATOM 764 C CA . SER A 1 98 ? -14.117 5.253 1.622 1.00 87.00 98 SER A CA 1
ATOM 765 C C . SER A 1 98 ? -15.138 4.376 0.890 1.00 87.00 98 SER A C 1
ATOM 767 O O . SER A 1 98 ? -16.322 4.394 1.221 1.00 87.00 98 SER A O 1
ATOM 769 N N . GLY A 1 99 ? -14.708 3.650 -0.147 1.00 86.75 99 GLY A N 1
ATOM 770 C CA . GLY A 1 99 ? -15.582 2.719 -0.858 1.00 86.75 99 GLY A CA 1
ATOM 771 C C . GLY A 1 99 ? -15.765 1.408 -0.101 1.00 86.75 99 GLY A C 1
ATOM 772 O O . GLY A 1 99 ? -15.093 1.138 0.884 1.00 86.75 99 GLY A O 1
ATOM 773 N N . ASN A 1 100 ? -16.699 0.594 -0.569 1.00 84.88 100 ASN A N 1
ATOM 774 C CA . ASN A 1 100 ? -17.157 -0.626 0.096 1.00 84.88 100 ASN A CA 1
ATOM 775 C C . ASN A 1 100 ? -16.481 -1.911 -0.409 1.00 84.88 100 ASN A C 1
ATOM 777 O O . ASN A 1 100 ? -16.731 -2.977 0.144 1.00 84.88 100 ASN A O 1
ATOM 781 N N . GLU A 1 101 ? -15.663 -1.828 -1.455 1.00 89.06 101 GLU A N 1
ATOM 782 C CA . GLU A 1 101 ? -14.993 -2.972 -2.074 1.00 89.06 101 GLU A CA 1
ATOM 783 C C . GLU A 1 101 ? -13.521 -2.649 -2.299 1.00 89.06 101 GLU A C 1
ATOM 785 O O . GLU A 1 101 ? -13.179 -1.511 -2.607 1.00 89.06 101 GLU A O 1
ATOM 790 N N . THR A 1 102 ? -12.644 -3.640 -2.180 1.00 93.19 102 THR A N 1
ATOM 791 C CA . THR A 1 102 ? -11.226 -3.499 -2.523 1.00 93.19 102 THR A CA 1
ATOM 792 C C . THR A 1 102 ? -11.079 -2.959 -3.947 1.00 93.19 102 THR A C 1
ATOM 794 O O . THR A 1 102 ? -11.673 -3.486 -4.891 1.00 93.19 102 THR A O 1
ATOM 797 N N . ARG A 1 103 ? -10.252 -1.927 -4.132 1.00 95.31 103 ARG A N 1
ATOM 798 C CA . ARG A 1 103 ? -9.917 -1.405 -5.466 1.00 95.31 103 ARG A CA 1
ATOM 799 C C . ARG A 1 103 ? -8.533 -1.866 -5.888 1.00 95.31 103 ARG A C 1
ATOM 801 O O . ARG A 1 103 ? -7.625 -1.949 -5.067 1.00 95.31 103 ARG A O 1
ATOM 808 N N . THR A 1 104 ? -8.363 -2.148 -7.174 1.00 97.25 104 THR A N 1
ATOM 809 C CA . THR A 1 104 ? -7.115 -2.694 -7.718 1.00 97.25 104 THR A CA 1
ATOM 810 C C . THR A 1 104 ? -6.629 -1.907 -8.928 1.00 97.25 104 THR A C 1
ATOM 812 O O . THR A 1 104 ? -7.364 -1.114 -9.522 1.00 97.25 104 THR A O 1
ATOM 815 N N . GLY A 1 105 ? -5.362 -2.106 -9.273 1.00 97.94 105 GLY A N 1
ATOM 816 C CA . GLY A 1 105 ? -4.701 -1.486 -10.408 1.00 97.94 105 GLY A CA 1
ATOM 817 C C . GLY A 1 105 ? -3.384 -2.179 -10.743 1.00 97.94 105 GLY A C 1
ATOM 818 O O . GLY A 1 105 ? -2.982 -3.145 -10.089 1.00 97.94 105 GLY A O 1
ATOM 819 N N . THR A 1 106 ? -2.707 -1.700 -11.781 1.00 98.19 106 THR A N 1
ATOM 820 C CA . THR A 1 106 ? -1.395 -2.221 -12.173 1.00 98.19 106 THR A CA 1
ATOM 821 C C . THR A 1 106 ? -0.447 -1.078 -12.48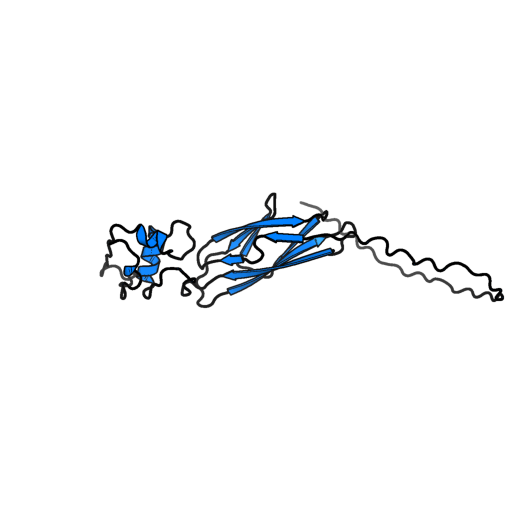8 1.00 98.19 106 THR A C 1
ATOM 823 O O . THR A 1 106 ? -0.741 -0.222 -13.321 1.00 98.19 106 THR A O 1
ATOM 826 N N . LEU A 1 107 ? 0.709 -1.100 -11.832 1.00 98.31 107 LEU A N 1
ATOM 827 C CA . LEU A 1 107 ? 1.845 -0.241 -12.125 1.00 98.31 107 LEU A CA 1
ATOM 828 C C . LEU A 1 107 ? 2.868 -1.063 -12.906 1.00 98.31 107 LEU A C 1
ATOM 830 O O . LEU A 1 107 ? 3.294 -2.113 -12.451 1.00 98.31 107 LEU A O 1
ATOM 834 N N . THR A 1 108 ? 3.263 -0.618 -14.089 1.00 98.31 108 THR A N 1
ATOM 835 C CA . THR A 1 108 ? 4.275 -1.295 -14.905 1.00 98.31 108 THR A CA 1
ATOM 836 C C . THR A 1 108 ? 5.558 -0.488 -14.892 1.00 98.31 108 THR A C 1
ATOM 838 O O . THR A 1 108 ? 5.552 0.672 -15.297 1.00 98.31 108 THR A O 1
ATOM 841 N N . VAL A 1 109 ? 6.662 -1.108 -14.485 1.00 98.56 109 VAL A N 1
ATOM 842 C CA . VAL A 1 109 ? 8.013 -0.544 -14.596 1.00 98.56 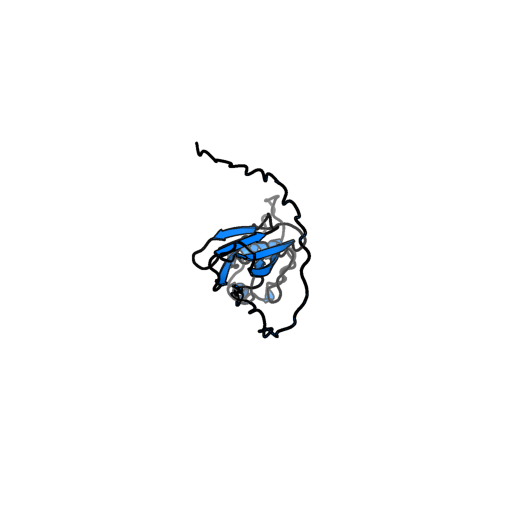109 VAL A CA 1
ATOM 843 C C . VAL A 1 109 ? 8.715 -1.219 -15.763 1.00 98.56 109 VAL A C 1
ATOM 845 O O . VAL A 1 109 ? 8.591 -2.430 -15.948 1.00 98.56 109 VAL A O 1
ATOM 848 N N . TYR A 1 110 ? 9.444 -0.459 -16.570 1.00 98.00 110 TYR A N 1
ATOM 849 C CA . TYR A 1 110 ? 10.132 -0.997 -17.736 1.00 98.00 110 TYR A CA 1
ATOM 850 C C . TYR A 1 110 ? 11.472 -0.316 -17.988 1.00 98.00 110 TYR A C 1
ATOM 852 O O . TYR A 1 110 ? 11.670 0.859 -17.692 1.00 98.00 110 TYR A O 1
ATOM 860 N N . VAL A 1 111 ? 12.400 -1.088 -18.547 1.00 97.88 111 VAL A N 1
ATOM 861 C CA . VAL A 1 111 ? 13.735 -0.647 -18.953 1.00 97.88 111 VAL A CA 1
ATOM 862 C C . VAL A 1 111 ? 13.710 -0.305 -20.433 1.00 97.88 111 VAL A C 1
ATOM 864 O O . VAL A 1 111 ? 13.207 -1.091 -21.240 1.00 97.88 111 VAL A O 1
ATOM 867 N N . ILE A 1 112 ? 14.289 0.841 -20.779 1.00 95.69 112 ILE A N 1
ATOM 868 C CA . ILE A 1 112 ? 14.475 1.294 -22.156 1.00 95.69 112 ILE A CA 1
ATOM 869 C C . ILE A 1 112 ? 15.953 1.097 -22.511 1.00 95.69 112 ILE A C 1
ATOM 871 O O . ILE A 1 112 ? 16.830 1.583 -21.794 1.00 95.69 112 ILE A O 1
ATOM 875 N N . SER A 1 113 ? 16.230 0.357 -23.585 1.00 93.62 113 SER A N 1
ATOM 876 C CA . SER A 1 113 ? 17.589 0.151 -24.102 1.00 93.62 113 SER A CA 1
ATOM 877 C C . SER A 1 113 ? 18.166 1.434 -24.708 1.00 93.62 113 SER A C 1
ATOM 879 O O . SER A 1 113 ? 17.449 2.399 -24.969 1.00 93.62 113 SER A O 1
ATOM 881 N N . GLU A 1 114 ? 19.460 1.429 -25.037 1.00 91.12 114 GLU A N 1
ATOM 882 C CA . GLU A 1 114 ? 20.072 2.531 -25.797 1.00 91.12 114 GLU A CA 1
ATOM 883 C C . GLU A 1 114 ? 19.431 2.745 -27.182 1.00 91.12 114 GLU A C 1
ATOM 885 O O . GLU A 1 114 ? 19.414 3.868 -27.687 1.00 91.12 114 GLU A O 1
ATOM 890 N N . SER A 1 115 ? 18.854 1.695 -27.784 1.00 90.56 115 SER A N 1
ATOM 891 C CA . SER A 1 115 ? 18.098 1.788 -29.043 1.00 90.56 115 SER A CA 1
ATOM 892 C C . SER A 1 115 ? 16.716 2.433 -28.885 1.00 90.56 115 SER A C 1
ATOM 894 O O . SER A 1 115 ? 16.077 2.748 -29.888 1.00 90.56 115 SER A O 1
ATOM 896 N N . GLY A 1 116 ? 16.256 2.654 -27.648 1.00 90.12 116 GLY A N 1
ATOM 897 C CA . GLY A 1 116 ? 14.929 3.191 -27.345 1.00 90.12 116 GLY A CA 1
ATOM 898 C C . GLY A 1 1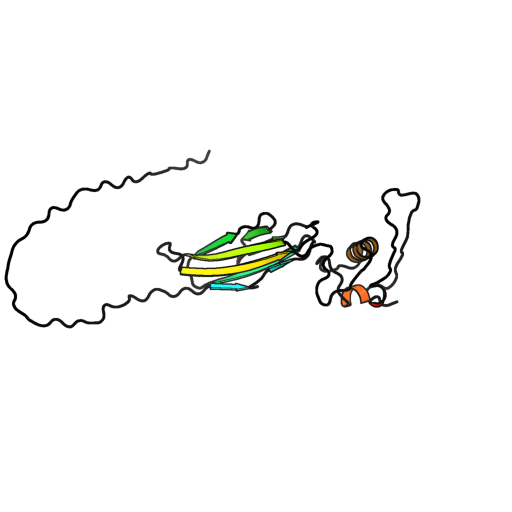16 ? 13.822 2.136 -27.247 1.00 90.12 116 GLY A C 1
ATOM 899 O O . GLY A 1 116 ? 12.658 2.500 -27.082 1.00 90.12 116 GLY A O 1
ATOM 900 N N . ASP A 1 117 ? 14.156 0.846 -27.328 1.00 92.56 117 ASP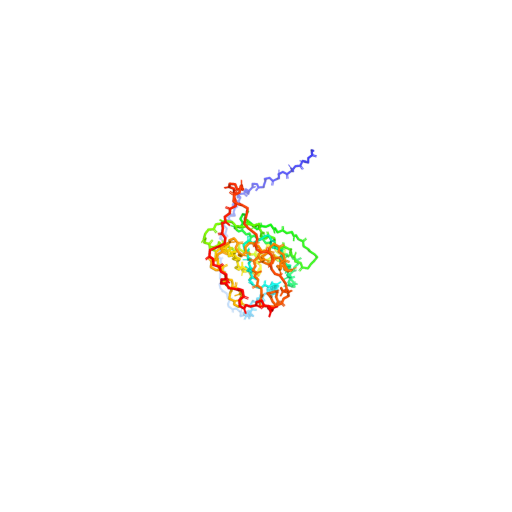 A N 1
ATOM 901 C CA . ASP A 1 117 ? 13.192 -0.251 -27.230 1.00 92.56 117 ASP A CA 1
ATOM 902 C C . ASP A 1 117 ? 12.942 -0.657 -25.772 1.00 92.56 117 ASP A C 1
ATOM 904 O O . ASP A 1 117 ? 13.824 -0.566 -24.917 1.00 92.56 117 ASP A O 1
ATOM 908 N N . ILE A 1 118 ? 11.747 -1.184 -25.482 1.00 94.69 118 ILE A N 1
ATOM 909 C CA . ILE A 1 118 ? 11.478 -1.808 -24.180 1.00 94.69 118 ILE A CA 1
ATOM 910 C C . ILE A 1 118 ? 12.237 -3.133 -24.107 1.00 94.69 118 ILE A C 1
ATOM 912 O O . ILE A 1 118 ? 11.939 -4.076 -24.844 1.00 94.69 118 ILE A O 1
ATOM 916 N N . ALA A 1 119 ? 13.196 -3.215 -23.190 1.00 94.94 119 ALA A N 1
ATOM 917 C CA . ALA A 1 119 ? 14.058 -4.380 -23.048 1.00 94.94 119 ALA A CA 1
ATOM 918 C C . ALA A 1 119 ? 13.653 -5.333 -21.919 1.00 94.94 119 ALA A C 1
ATOM 920 O O . ALA A 1 119 ? 13.820 -6.544 -22.050 1.00 94.94 119 ALA A O 1
ATOM 921 N N . ALA A 1 120 ? 13.110 -4.798 -20.826 1.00 96.56 120 ALA A N 1
ATOM 922 C CA . ALA A 1 120 ? 12.591 -5.561 -19.697 1.00 96.56 120 ALA A CA 1
ATOM 923 C C . ALA A 1 120 ? 11.380 -4.836 -19.104 1.00 96.56 120 ALA A C 1
ATOM 925 O O . ALA A 1 120 ? 11.290 -3.612 -19.191 1.00 96.56 120 ALA A O 1
ATOM 926 N N . ARG A 1 121 ? 10.453 -5.582 -18.502 1.00 97.50 121 ARG A N 1
ATOM 927 C CA . ARG A 1 121 ? 9.268 -5.034 -17.832 1.00 97.50 121 ARG A CA 1
ATOM 928 C C . ARG A 1 121 ? 8.895 -5.872 -16.620 1.00 97.50 121 ARG A C 1
ATOM 930 O O . ARG A 1 121 ? 9.085 -7.086 -16.638 1.00 97.50 121 ARG A O 1
ATOM 937 N N . GLN A 1 122 ? 8.329 -5.222 -15.617 1.00 98.44 122 GLN A N 1
ATOM 938 C CA . GLN A 1 122 ? 7.737 -5.854 -14.452 1.00 98.44 122 GLN A CA 1
ATOM 939 C C . GLN A 1 122 ? 6.411 -5.161 -14.146 1.00 98.44 122 GLN A C 1
ATOM 941 O O . GLN A 1 122 ? 6.365 -3.946 -13.950 1.00 98.44 122 GLN A O 1
ATOM 946 N N . ASP A 1 123 ? 5.343 -5.952 -14.119 1.00 98.31 123 ASP A N 1
ATOM 947 C CA . ASP A 1 123 ? 4.013 -5.499 -13.734 1.00 98.31 123 ASP A CA 1
ATOM 948 C C . ASP A 1 123 ? 3.862 -5.717 -12.222 1.00 98.31 123 ASP A C 1
ATOM 950 O O . ASP A 1 123 ? 4.107 -6.811 -11.716 1.00 98.31 123 ASP A O 1
ATOM 954 N N . ILE A 1 124 ? 3.476 -4.666 -11.510 1.00 98.38 124 ILE A N 1
ATOM 955 C CA . ILE A 1 124 ? 3.326 -4.615 -10.059 1.00 98.38 124 ILE A CA 1
ATOM 956 C C . ILE A 1 124 ? 1.824 -4.507 -9.780 1.00 98.38 124 ILE A C 1
ATOM 958 O O . ILE A 1 124 ? 1.221 -3.463 -10.068 1.00 98.38 124 ILE A O 1
ATOM 962 N N . PRO A 1 125 ? 1.178 -5.570 -9.274 1.00 98.31 125 PRO A N 1
ATOM 963 C CA . PRO A 1 125 ? -0.208 -5.490 -8.852 1.00 98.31 125 PRO A CA 1
ATOM 964 C C . PRO A 1 125 ? -0.320 -4.554 -7.649 1.00 98.31 125 PRO A C 1
ATOM 966 O O . PRO A 1 125 ? 0.485 -4.609 -6.717 1.00 98.31 125 PRO A O 1
ATOM 969 N N . VAL A 1 126 ? -1.336 -3.699 -7.686 1.00 98.31 126 VAL A N 1
ATOM 970 C CA . VAL A 1 126 ? -1.631 -2.744 -6.622 1.00 98.31 126 VAL A CA 1
ATOM 971 C C . VAL A 1 126 ? -3.055 -2.980 -6.141 1.00 98.31 126 VAL A C 1
ATOM 973 O O . VAL A 1 126 ? -3.982 -3.012 -6.954 1.00 98.31 126 VAL A O 1
ATOM 976 N N . SER A 1 127 ? -3.250 -3.117 -4.834 1.00 96.69 127 SER A N 1
ATOM 977 C CA . SER A 1 127 ? -4.571 -3.213 -4.213 1.00 96.69 127 SER A CA 1
ATOM 978 C C . SER A 1 127 ? -4.697 -2.258 -3.041 1.00 96.69 127 SER A C 1
ATOM 980 O O . SER A 1 127 ? -3.729 -2.012 -2.326 1.00 96.69 127 SER A O 1
ATOM 982 N N . GLN A 1 128 ? -5.905 -1.747 -2.829 1.00 95.06 128 GLN A N 1
ATOM 983 C CA . GLN A 1 128 ? -6.256 -1.013 -1.627 1.00 95.06 128 GLN A CA 1
ATOM 984 C C . GLN A 1 128 ? -7.546 -1.559 -1.023 1.00 95.06 128 GLN A C 1
ATOM 986 O O . GLN A 1 128 ? -8.578 -1.594 -1.702 1.00 95.06 128 GLN A O 1
ATOM 991 N N . ALA A 1 129 ? -7.468 -1.972 0.240 1.00 91.44 129 ALA A N 1
ATOM 992 C CA . ALA A 1 129 ? -8.582 -2.529 0.996 1.00 91.44 129 ALA A CA 1
ATOM 993 C C . ALA A 1 129 ? -9.704 -1.501 1.219 1.00 91.44 129 ALA A C 1
ATOM 995 O O . ALA A 1 129 ? -9.464 -0.291 1.308 1.00 91.44 129 ALA A O 1
ATOM 996 N N . SER A 1 130 ? -10.942 -1.985 1.330 1.00 87.88 130 SER A N 1
ATOM 997 C CA . SER A 1 130 ? -12.055 -1.150 1.809 1.00 87.88 130 SER A CA 1
ATOM 998 C C . SER A 1 130 ? -11.918 -0.888 3.319 1.00 87.88 130 SER A C 1
ATOM 1000 O O . SER A 1 130 ? -11.350 -1.723 4.019 1.00 87.88 130 SER A O 1
ATOM 1002 N N . PRO A 1 131 ? -12.475 0.202 3.882 1.00 79.94 131 PRO A N 1
ATOM 1003 C CA . PRO A 1 131 ? -12.476 0.418 5.334 1.00 79.94 131 PRO A CA 1
ATOM 1004 C C . PRO A 1 131 ? -13.150 -0.702 6.133 1.00 79.94 131 PRO A C 1
ATOM 1006 O O . PRO A 1 131 ? -12.858 -0.886 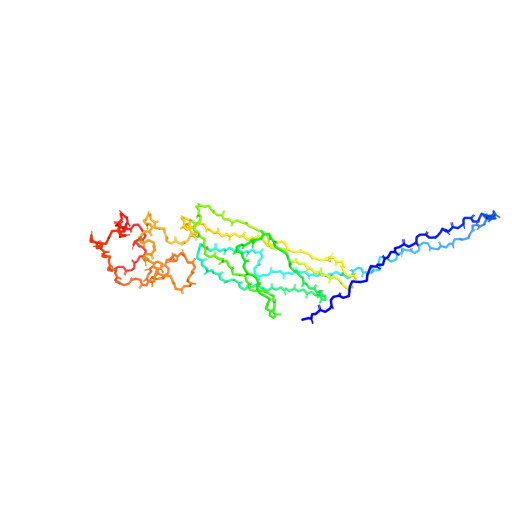7.317 1.00 79.94 131 PRO A O 1
ATOM 1009 N N . SER A 1 132 ? -14.077 -1.426 5.503 1.00 77.19 132 SER A N 1
ATOM 1010 C CA . SER A 1 132 ? -14.806 -2.546 6.101 1.00 77.19 132 SER A CA 1
ATOM 1011 C C . SER A 1 132 ? -14.017 -3.854 6.080 1.00 77.19 132 SER A C 1
ATOM 1013 O O . SER A 1 132 ? -14.381 -4.792 6.782 1.00 77.19 132 SER A O 1
ATOM 1015 N N . GLU A 1 133 ? -12.953 -3.933 5.286 1.00 80.12 133 GLU A N 1
ATOM 1016 C CA . GLU A 1 133 ? -12.075 -5.091 5.234 1.00 80.12 133 GLU A CA 1
ATOM 1017 C C . GLU A 1 133 ? -11.066 -4.998 6.385 1.00 80.12 133 GLU A C 1
ATOM 1019 O O . GLU A 1 133 ? -10.388 -3.984 6.561 1.00 80.12 133 GLU A O 1
ATOM 1024 N N . THR A 1 134 ? -10.997 -6.042 7.211 1.00 81.38 134 THR A N 1
ATOM 1025 C CA . THR A 1 134 ? -9.949 -6.176 8.227 1.00 81.38 134 THR A CA 1
ATOM 1026 C C . THR A 1 134 ? -8.855 -7.076 7.662 1.00 81.38 134 THR A C 1
ATOM 1028 O O . THR A 1 134 ? -9.167 -8.211 7.288 1.00 81.38 134 THR A O 1
ATOM 1031 N N . PRO A 1 135 ? -7.593 -6.617 7.604 1.00 82.06 135 PRO A N 1
ATOM 1032 C CA . PRO A 1 135 ? -6.492 -7.442 7.121 1.00 82.06 135 PRO A CA 1
ATOM 1033 C C . PRO A 1 135 ? -6.304 -8.701 7.965 1.00 82.06 135 PRO A C 1
ATOM 1035 O O . PRO A 1 135 ? -6.577 -8.718 9.168 1.00 82.06 135 PRO A O 1
ATOM 1038 N N . GLU A 1 136 ? -5.808 -9.767 7.339 1.00 85.19 136 GLU A N 1
ATOM 1039 C CA . GLU A 1 136 ? -5.498 -11.003 8.054 1.00 85.19 136 GLU A CA 1
ATOM 1040 C C . GLU A 1 136 ? -4.477 -10.741 9.173 1.00 85.19 136 GLU A C 1
ATOM 1042 O O . GLU A 1 136 ? -3.493 -10.031 8.986 1.00 85.19 136 GLU A O 1
ATOM 1047 N N . GLY A 1 137 ? -4.724 -11.315 10.353 1.00 87.94 137 GLY A N 1
ATOM 1048 C CA . GLY A 1 137 ? -3.870 -11.136 11.531 1.00 87.94 137 GLY A CA 1
ATOM 1049 C C . GLY A 1 137 ? -4.137 -9.861 12.335 1.00 87.94 137 GLY A C 1
ATOM 1050 O O . GLY A 1 137 ? -3.647 -9.764 13.459 1.00 87.94 137 GLY A O 1
ATOM 1051 N N . MET A 1 138 ? -4.951 -8.935 11.822 1.00 91.69 138 MET A N 1
ATOM 1052 C CA . MET A 1 138 ? -5.341 -7.719 12.538 1.00 91.69 138 MET A CA 1
ATOM 1053 C C . MET A 1 138 ? -6.578 -7.938 13.414 1.00 91.69 138 MET A C 1
ATOM 1055 O O . MET A 1 138 ? -7.354 -8.882 13.232 1.00 91.69 138 MET A O 1
ATOM 1059 N N . VAL A 1 139 ? -6.769 -7.052 14.391 1.00 93.50 139 VAL A N 1
ATOM 1060 C CA . VAL A 1 139 ? -7.911 -7.080 15.305 1.00 93.50 139 VAL A CA 1
ATOM 1061 C C . VAL A 1 139 ? -9.197 -6.763 14.543 1.00 93.50 139 VAL A C 1
ATOM 1063 O O . VAL A 1 139 ? -9.308 -5.769 13.824 1.00 93.50 139 VAL A O 1
ATOM 1066 N N . VAL A 1 140 ? -10.196 -7.629 14.719 1.00 93.00 140 VAL A N 1
ATOM 1067 C CA . VAL A 1 140 ? -11.519 -7.485 14.106 1.00 93.00 140 VAL A CA 1
ATOM 1068 C C . VAL A 1 140 ? -12.434 -6.691 15.031 1.00 93.00 140 VAL A C 1
ATOM 1070 O O . VAL A 1 140 ? -12.607 -7.052 16.196 1.00 93.00 140 VAL A O 1
ATOM 1073 N N . PHE A 1 141 ? -13.062 -5.658 14.474 1.00 91.56 141 PHE A N 1
ATOM 1074 C CA . PHE A 1 141 ? -14.074 -4.842 15.135 1.00 91.56 141 PHE A CA 1
ATOM 1075 C C . PHE A 1 141 ? -15.393 -4.962 14.374 1.00 91.56 141 PHE A C 1
ATOM 1077 O O . PHE A 1 141 ? -15.446 -4.659 13.183 1.00 91.56 141 PHE A O 1
ATOM 1084 N N . ASP A 1 142 ? -16.454 -5.368 15.070 1.00 91.44 142 ASP A N 1
ATOM 1085 C CA . ASP A 1 142 ? -17.804 -5.439 14.487 1.00 91.44 142 ASP A CA 1
ATOM 1086 C C . ASP A 1 142 ? -18.493 -4.063 14.456 1.00 91.44 142 ASP A C 1
ATOM 1088 O O . ASP A 1 142 ? -19.465 -3.865 13.730 1.00 91.44 142 ASP A O 1
ATOM 1092 N N . ASP A 1 143 ? -18.001 -3.116 15.258 1.00 91.12 143 ASP A N 1
ATOM 1093 C CA . ASP A 1 143 ? -18.537 -1.765 15.377 1.00 91.12 143 ASP A CA 1
ATOM 1094 C C . ASP A 1 143 ? -17.558 -0.751 14.774 1.00 91.12 143 ASP A C 1
ATOM 1096 O O . ASP A 1 143 ? -16.410 -0.628 15.211 1.00 91.12 143 ASP A O 1
ATOM 1100 N N . SER A 1 144 ? -18.008 -0.016 13.754 1.00 87.75 144 SER A N 1
ATOM 1101 C CA . SER A 1 144 ? -17.174 0.969 13.062 1.00 87.75 144 SER A CA 1
ATOM 1102 C C . SER A 1 144 ? -16.813 2.163 13.941 1.00 87.75 144 SER A C 1
ATOM 1104 O O . SER A 1 144 ? -15.729 2.716 13.778 1.00 87.75 144 SER A O 1
ATOM 1106 N N . THR A 1 145 ? -17.683 2.562 14.874 1.00 90.06 145 THR A N 1
ATOM 1107 C CA . THR A 1 145 ? -17.376 3.649 15.811 1.00 90.06 145 THR A CA 1
ATOM 1108 C C . THR A 1 145 ? -16.266 3.214 16.755 1.00 90.06 145 THR A C 1
ATOM 1110 O O . THR A 1 145 ? -15.303 3.955 16.950 1.00 90.06 145 THR A O 1
ATOM 1113 N N . PHE A 1 146 ? -16.342 1.988 17.279 1.00 92.38 146 PHE A N 1
ATOM 1114 C CA . PHE A 1 146 ? -15.283 1.454 18.126 1.00 92.38 146 PHE A CA 1
ATOM 1115 C C . PHE A 1 146 ? -13.971 1.277 17.351 1.00 92.38 146 PHE A C 1
ATOM 1117 O O . PHE A 1 146 ? -12.927 1.715 17.833 1.00 92.38 146 PHE A O 1
ATOM 1124 N N . LYS A 1 147 ? -14.014 0.747 16.119 1.00 90.62 147 LYS A N 1
ATOM 1125 C CA . LYS A 1 147 ? -12.837 0.676 15.233 1.00 90.62 147 LYS A CA 1
ATOM 1126 C C . LYS A 1 147 ? -12.198 2.053 15.043 1.00 90.62 147 LYS A C 1
ATOM 1128 O O . LYS A 1 147 ? -11.002 2.203 15.260 1.00 90.62 147 LYS A O 1
ATOM 1133 N N . ASN A 1 148 ? -12.987 3.064 14.677 1.00 88.62 148 ASN A N 1
ATOM 1134 C CA . ASN A 1 148 ? -12.491 4.418 14.418 1.00 88.62 148 ASN A CA 1
ATOM 1135 C C . ASN A 1 148 ? -11.898 5.072 15.669 1.00 88.62 148 ASN A C 1
ATOM 1137 O O . ASN A 1 148 ? -10.883 5.764 15.573 1.00 88.62 148 ASN A O 1
ATOM 1141 N N . PHE A 1 149 ? -12.497 4.834 16.840 1.00 91.25 149 PHE A N 1
ATOM 1142 C CA . PHE A 1 149 ? -11.917 5.249 18.113 1.00 91.25 149 PHE A CA 1
ATOM 1143 C C . PHE A 1 149 ? -10.543 4.604 18.305 1.00 91.25 149 PHE A C 1
ATOM 1145 O O . PHE A 1 149 ? -9.562 5.301 18.551 1.00 91.25 149 PHE A O 1
ATOM 1152 N N . MET A 1 150 ? -10.452 3.285 18.131 1.00 93.00 150 MET A N 1
ATOM 1153 C CA . MET A 1 150 ? -9.201 2.554 18.314 1.00 93.00 150 MET A CA 1
ATOM 1154 C C . MET A 1 150 ? -8.114 3.035 17.350 1.00 93.00 150 MET A C 1
ATOM 1156 O O . MET A 1 150 ? -7.007 3.326 17.794 1.00 93.00 150 MET A O 1
ATOM 1160 N N . LEU A 1 151 ? -8.448 3.216 16.070 1.00 89.75 151 LEU A N 1
ATOM 1161 C CA . LEU A 1 151 ? -7.538 3.766 15.063 1.00 89.75 151 LEU A CA 1
ATOM 1162 C C . LEU A 1 151 ? -7.045 5.167 15.440 1.00 89.75 151 LEU A C 1
ATOM 1164 O O . LEU A 1 151 ? -5.859 5.450 15.365 1.00 89.75 151 LEU A O 1
ATOM 1168 N N . SER A 1 152 ? -7.928 6.040 15.925 1.00 89.19 152 SER A N 1
ATOM 1169 C CA . SER A 1 152 ? -7.561 7.428 16.241 1.00 89.19 152 SER A CA 1
ATOM 1170 C C . SER A 1 152 ? -6.508 7.562 17.347 1.00 89.19 152 SER A C 1
ATOM 1172 O O . SER A 1 152 ? -5.805 8.571 17.397 1.00 89.19 152 SER A O 1
ATOM 1174 N N . TYR A 1 153 ? -6.409 6.577 18.245 1.00 91.00 153 TYR A N 1
ATOM 1175 C CA . TYR A 1 153 ? -5.533 6.649 19.418 1.00 91.00 153 TYR A CA 1
ATOM 1176 C C . TYR A 1 153 ? -4.411 5.609 19.435 1.00 91.00 153 TYR A C 1
ATOM 1178 O O . TYR A 1 153 ? -3.376 5.855 20.060 1.00 91.00 153 TYR A O 1
ATOM 1186 N N . TYR A 1 154 ? -4.600 4.459 18.788 1.00 93.06 154 TYR A N 1
ATOM 1187 C CA . TYR A 1 154 ? -3.728 3.297 18.964 1.00 93.06 154 TYR A CA 1
ATOM 1188 C C . TYR A 1 154 ? -3.113 2.758 17.673 1.00 93.06 154 TYR A C 1
ATOM 1190 O O . TYR A 1 154 ? -2.191 1.958 17.789 1.00 93.06 154 TYR A O 1
ATOM 1198 N N . ASP A 1 155 ? -3.540 3.228 16.499 1.00 91.31 155 ASP A N 1
ATOM 1199 C CA . ASP A 1 155 ? -2.868 2.957 15.221 1.00 91.31 155 ASP A CA 1
ATOM 1200 C C . ASP A 1 155 ? -1.573 3.787 15.152 1.00 91.31 155 ASP A C 1
ATOM 1202 O O . ASP A 1 155 ? -1.583 5.011 15.002 1.00 91.31 155 ASP A O 1
ATOM 1206 N N . GLN A 1 156 ? -0.444 3.136 15.419 1.00 90.81 156 GLN A N 1
ATOM 1207 C CA . GLN A 1 156 ? 0.862 3.772 15.581 1.00 90.81 156 GLN A CA 1
ATOM 1208 C C . GLN A 1 156 ? 1.603 3.909 14.262 1.00 90.81 156 GLN A C 1
ATOM 1210 O O . GLN A 1 156 ? 2.385 4.853 14.103 1.00 90.81 156 GLN A O 1
ATOM 1215 N N . ASP A 1 157 ? 1.413 2.957 13.356 1.00 87.50 157 ASP A N 1
ATOM 1216 C CA . ASP A 1 157 ? 2.007 2.991 12.025 1.00 87.50 157 ASP A CA 1
ATOM 1217 C C . ASP A 1 157 ? 1.083 3.625 10.972 1.00 87.50 157 ASP A C 1
ATOM 1219 O O . ASP A 1 157 ? 1.528 3.879 9.849 1.00 87.50 157 ASP A O 1
ATOM 1223 N N . TYR A 1 158 ? -0.125 4.027 11.379 1.00 82.88 158 TYR A N 1
ATOM 1224 C CA . TYR A 1 158 ? -1.150 4.671 10.558 1.00 82.88 158 TYR A CA 1
ATOM 1225 C C . TYR A 1 158 ? -1.590 3.793 9.385 1.00 82.88 158 TYR A C 1
ATOM 1227 O O . TYR A 1 158 ? -2.003 4.300 8.330 1.00 82.88 158 TYR A O 1
ATOM 1235 N N . ASP A 1 159 ? -1.495 2.474 9.557 1.00 82.25 159 ASP A N 1
ATOM 1236 C CA . ASP A 1 159 ? -1.894 1.514 8.547 1.00 82.25 159 ASP A CA 1
ATOM 1237 C C . ASP A 1 159 ? -3.418 1.358 8.466 1.00 82.25 159 ASP A C 1
ATOM 1239 O O . ASP A 1 159 ? -3.909 0.714 7.557 1.00 82.25 159 ASP A O 1
ATOM 1243 N N . GLY A 1 160 ? -4.222 1.997 9.317 1.00 83.62 160 GLY A N 1
ATOM 1244 C CA . GLY A 1 160 ? -5.681 1.920 9.223 1.00 83.62 160 GLY A CA 1
ATOM 1245 C C . GLY A 1 160 ? -6.274 0.583 9.674 1.00 83.62 160 GLY A C 1
ATOM 1246 O O . GLY A 1 160 ? -7.477 0.346 9.485 1.00 83.62 160 GLY A O 1
ATOM 1247 N N . ALA A 1 161 ? -5.462 -0.275 10.284 1.00 89.19 161 ALA A N 1
ATOM 1248 C CA . ALA A 1 161 ? -5.854 -1.441 11.047 1.00 89.19 161 ALA A CA 1
ATOM 1249 C C . ALA A 1 161 ? -5.292 -1.334 12.477 1.00 89.19 161 ALA A C 1
ATOM 1251 O O . ALA A 1 161 ? -4.596 -0.396 12.832 1.00 89.19 161 ALA A O 1
ATOM 1252 N N . ILE A 1 162 ? -5.696 -2.257 13.350 1.00 92.50 162 ILE A N 1
ATOM 1253 C CA . ILE A 1 162 ? -5.098 -2.377 14.682 1.00 92.50 162 ILE A CA 1
ATOM 1254 C C . ILE A 1 162 ? -4.473 -3.753 14.754 1.00 92.50 162 ILE A C 1
ATOM 1256 O O . ILE A 1 162 ? -5.176 -4.766 14.683 1.00 92.50 162 ILE A O 1
ATOM 1260 N N . SER A 1 163 ? -3.162 -3.793 14.918 1.00 94.31 163 SER A N 1
ATOM 1261 C CA . SER A 1 163 ? -2.429 -5.014 15.219 1.00 94.31 163 SER A CA 1
ATOM 1262 C C . SER A 1 163 ? -2.709 -5.494 16.652 1.00 94.31 163 SER A C 1
ATOM 1264 O O . SER A 1 163 ? -3.049 -4.700 17.541 1.00 94.31 163 SER A O 1
ATOM 1266 N N . PRO A 1 164 ? -2.548 -6.799 16.939 1.00 94.69 164 PRO A N 1
ATOM 1267 C CA . PRO A 1 164 ? -2.575 -7.300 18.312 1.00 94.69 164 PRO A CA 1
ATOM 1268 C C . PRO A 1 164 ? -1.593 -6.556 19.233 1.00 94.69 164 PRO A C 1
ATOM 1270 O O . PRO A 1 164 ? -1.904 -6.289 20.392 1.00 94.69 164 PRO A O 1
ATOM 1273 N N . GLU A 1 165 ? -0.419 -6.183 18.726 1.00 94.38 165 GLU A N 1
ATOM 1274 C CA . GLU A 1 165 ? 0.605 -5.441 19.458 1.00 94.38 165 GLU A CA 1
ATOM 1275 C C . GLU A 1 165 ? 0.156 -4.026 19.837 1.00 94.38 165 GLU A C 1
ATOM 1277 O O . GLU A 1 165 ? 0.481 -3.560 20.932 1.00 94.38 165 GLU A O 1
ATOM 1282 N N . GLU A 1 166 ? -0.581 -3.341 18.965 1.00 94.75 166 GLU A N 1
ATOM 1283 C CA . GLU A 1 166 ? -1.169 -2.029 19.248 1.00 94.75 166 GLU A CA 1
ATOM 1284 C C . GLU A 1 166 ? -2.305 -2.124 20.256 1.00 94.75 166 GLU A C 1
ATOM 1286 O O . GLU A 1 166 ? -2.328 -1.361 21.224 1.00 94.75 166 GLU A O 1
ATOM 1291 N N . ALA A 1 167 ? -3.189 -3.113 20.103 1.00 94.75 167 ALA A N 1
ATOM 1292 C CA . ALA A 1 167 ? -4.257 -3.362 21.065 1.00 94.75 167 ALA A CA 1
ATOM 1293 C C . ALA A 1 167 ? -3.703 -3.619 22.479 1.00 94.75 167 ALA A C 1
ATOM 1295 O O . ALA A 1 167 ? -4.224 -3.093 23.462 1.00 94.75 167 ALA A O 1
ATOM 1296 N N . LEU A 1 168 ? -2.583 -4.336 22.609 1.00 93.69 168 LEU A N 1
ATOM 1297 C CA . LEU A 1 168 ? -1.934 -4.587 23.903 1.00 93.69 168 LEU A CA 1
ATOM 1298 C C . LEU A 1 168 ? -1.391 -3.328 24.603 1.00 93.69 168 LEU A C 1
ATOM 1300 O O . LEU A 1 168 ? -1.074 -3.390 25.795 1.00 93.69 168 LEU A O 1
ATOM 1304 N N . ARG A 1 169 ? -1.259 -2.197 23.897 1.00 90.81 169 ARG A N 1
ATOM 1305 C CA . ARG A 1 169 ? -0.834 -0.912 24.485 1.00 90.81 169 ARG A CA 1
ATOM 1306 C C . ARG A 1 169 ? -1.966 -0.177 25.183 1.00 90.81 169 ARG A C 1
ATOM 1308 O O . ARG A 1 169 ? -1.702 0.763 25.932 1.00 90.81 169 ARG A O 1
ATOM 1315 N N . VAL A 1 170 ? -3.205 -0.585 24.942 1.00 92.44 170 VAL A N 1
ATOM 1316 C CA . VAL A 1 170 ? -4.372 -0.030 25.613 1.00 92.44 170 VAL A CA 1
ATOM 1317 C C . VAL A 1 170 ? -4.289 -0.375 27.097 1.00 92.44 170 VAL A C 1
ATOM 1319 O O . VAL A 1 170 ? -4.380 -1.541 27.471 1.00 92.44 170 VAL A O 1
ATOM 1322 N N . THR A 1 171 ? -4.104 0.643 27.939 1.00 88.06 171 THR A N 1
ATOM 1323 C CA . THR A 1 171 ? -4.095 0.497 29.404 1.00 88.06 171 THR A CA 1
ATOM 1324 C C . THR A 1 171 ? -5.411 0.919 30.043 1.00 88.06 171 THR A C 1
ATOM 1326 O O . THR A 1 171 ? -5.780 0.395 31.085 1.00 88.06 171 THR A O 1
ATOM 1329 N N . GLU A 1 172 ? -6.111 1.879 29.435 1.00 86.75 172 GLU A N 1
ATOM 1330 C CA . GLU A 1 172 ? -7.421 2.373 29.860 1.00 86.75 172 GLU A CA 1
ATOM 1331 C C . GLU A 1 172 ? -8.211 2.815 28.620 1.00 86.75 172 GLU A C 1
ATOM 1333 O O . GLU A 1 172 ? -7.635 3.392 27.696 1.00 86.75 172 GLU A O 1
ATOM 1338 N N . LEU A 1 173 ? -9.525 2.563 28.614 1.00 88.19 173 LEU A N 1
ATOM 1339 C CA . LEU A 1 173 ? -10.454 3.022 27.579 1.00 88.19 173 LEU A CA 1
ATOM 1340 C C . LEU A 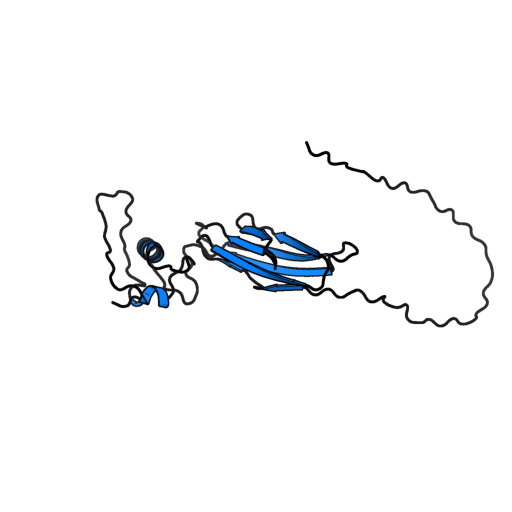1 173 ? -11.560 3.854 28.220 1.00 88.19 173 LEU A C 1
ATOM 1342 O O . LEU A 1 173 ? -12.302 3.364 29.071 1.00 88.19 173 LEU A O 1
ATOM 1346 N N . TYR A 1 174 ? -11.698 5.096 27.765 1.00 84.50 174 TYR A N 1
ATOM 1347 C CA . TYR A 1 174 ? -12.806 5.971 28.135 1.00 84.50 174 TYR A CA 1
ATOM 1348 C C . TYR A 1 174 ? -13.770 6.064 26.959 1.00 84.50 174 TYR A C 1
ATOM 1350 O O . TYR A 1 174 ? -13.614 6.899 26.072 1.00 84.50 174 TYR A O 1
ATOM 1358 N N . LEU A 1 175 ? -14.759 5.171 26.954 1.00 83.75 175 LEU A N 1
ATOM 1359 C CA . LEU A 1 175 ? -15.816 5.157 25.950 1.00 83.75 175 LEU A CA 1
ATOM 1360 C C . LEU A 1 175 ? -16.974 6.019 26.459 1.00 83.75 175 LEU A C 1
ATOM 1362 O O . LEU A 1 175 ? -17.728 5.604 27.339 1.00 83.75 175 LEU A O 1
ATOM 1366 N N . GLY A 1 176 ? -17.061 7.246 25.951 1.00 78.12 176 GLY A N 1
ATOM 1367 C CA . GLY A 1 176 ? -18.159 8.171 26.218 1.00 78.12 176 GLY A CA 1
ATOM 1368 C C . GLY A 1 176 ? -19.096 8.260 25.019 1.00 78.12 176 GLY A C 1
ATOM 1369 O O . GLY A 1 176 ? -18.646 8.202 23.877 1.00 78.12 176 GLY A O 1
ATOM 1370 N N . PHE A 1 177 ? -20.388 8.412 25.288 1.00 80.94 177 PHE A N 1
ATOM 1371 C CA . PHE A 1 177 ? -21.392 8.763 24.292 1.00 80.94 177 PHE A CA 1
ATOM 1372 C C . PHE A 1 177 ? -22.093 10.030 24.772 1.00 80.94 177 PHE A C 1
ATOM 1374 O O . PHE A 1 177 ? -22.584 10.057 25.903 1.00 80.94 177 PHE A O 1
ATOM 1381 N N . ASP A 1 178 ? -22.077 11.073 23.947 1.00 83.06 178 ASP A N 1
ATOM 1382 C CA . ASP A 1 178 ? -22.813 12.304 24.210 1.00 83.06 178 ASP A CA 1
ATOM 1383 C C . ASP A 1 178 ? -24.165 12.217 23.499 1.00 83.06 178 ASP A C 1
ATOM 1385 O O . ASP A 1 178 ? -24.229 12.256 22.274 1.00 83.06 178 ASP A O 1
ATOM 1389 N N . GLU A 1 179 ? -25.244 12.042 24.266 1.00 81.06 179 GLU A N 1
ATOM 1390 C CA . GLU A 1 179 ? -26.603 11.952 23.714 1.00 81.06 179 GLU A CA 1
ATOM 1391 C C . GLU A 1 179 ? -27.093 13.289 23.131 1.00 81.06 179 GLU A C 1
ATOM 1393 O O . GLU A 1 179 ? -28.079 13.304 22.394 1.00 81.06 179 GLU A O 1
ATOM 1398 N N . GLU A 1 180 ? -26.439 14.408 23.470 1.00 87.62 180 GLU A N 1
ATOM 1399 C CA . GLU A 1 180 ? -26.772 15.737 22.949 1.00 87.62 180 GLU A CA 1
ATOM 1400 C C . GLU A 1 180 ? -26.092 16.025 21.599 1.00 87.62 180 GLU A C 1
ATOM 1402 O O . GLU A 1 180 ? -26.490 16.962 20.901 1.00 87.62 180 GLU A O 1
ATOM 1407 N N . ASP A 1 181 ? -25.101 15.218 21.206 1.00 86.38 181 ASP A N 1
ATOM 1408 C CA . ASP A 1 181 ? -24.439 15.304 19.907 1.00 86.38 181 ASP A CA 1
ATOM 1409 C C . ASP A 1 181 ? -25.214 14.488 18.857 1.00 86.38 181 ASP A C 1
ATOM 1411 O O . ASP A 1 181 ? -25.173 13.258 18.827 1.00 86.38 181 ASP A O 1
ATOM 1415 N N . GLU A 1 182 ? -25.929 15.186 17.968 1.00 83.62 182 GLU A N 1
ATOM 1416 C CA . GLU A 1 182 ? -26.728 14.570 16.898 1.00 83.62 182 GLU A CA 1
ATOM 1417 C C . GLU A 1 182 ? -25.884 13.773 15.880 1.00 83.62 182 GLU A C 1
ATOM 1419 O O . GLU A 1 182 ? -26.439 12.954 15.141 1.00 83.62 182 GLU A O 1
ATOM 1424 N N . GLU A 1 183 ? -24.563 13.985 15.827 1.00 84.31 183 GLU A N 1
ATOM 1425 C CA . GLU A 1 183 ? -23.641 13.236 14.963 1.00 84.31 183 GLU A CA 1
ATOM 1426 C C . GLU A 1 183 ? -23.011 12.026 15.672 1.00 84.31 183 GLU A C 1
ATOM 1428 O O . GLU A 1 183 ? -22.397 11.175 15.015 1.00 84.31 183 GLU A O 1
ATOM 1433 N N . ALA A 1 184 ? -23.178 11.900 16.994 1.00 82.50 184 ALA A N 1
ATOM 1434 C CA . ALA A 1 184 ? -22.622 10.788 17.743 1.00 82.50 184 ALA A CA 1
ATOM 1435 C C . ALA A 1 184 ? -23.329 9.475 17.376 1.00 82.50 184 ALA A C 1
ATOM 1437 O O . ALA A 1 184 ? -24.542 9.303 17.514 1.00 82.50 184 ALA A O 1
ATOM 1438 N N . VAL A 1 185 ? -22.539 8.488 16.952 1.00 87.00 185 VAL A N 1
ATOM 1439 C CA . VAL A 1 185 ? -23.012 7.125 16.691 1.00 87.00 185 VAL A CA 1
ATOM 1440 C C . VAL A 1 185 ? -22.649 6.252 17.895 1.00 87.00 185 VAL A C 1
ATOM 1442 O O . VAL A 1 185 ? -21.461 6.126 18.193 1.00 87.00 185 VAL A O 1
ATOM 1445 N N . PRO A 1 186 ? -23.613 5.638 18.605 1.00 89.12 186 PRO A N 1
ATOM 1446 C CA . PRO A 1 186 ? -23.313 4.845 19.793 1.00 89.12 186 PRO A CA 1
ATOM 1447 C C . PRO A 1 186 ? -22.536 3.575 19.436 1.00 89.12 186 PRO A C 1
ATOM 1449 O O . PRO A 1 186 ? -22.806 2.940 18.418 1.00 89.12 186 PRO A O 1
ATOM 1452 N N . ILE A 1 187 ? -21.612 3.171 20.312 1.00 91.44 187 ILE A N 1
ATOM 1453 C CA . ILE A 1 187 ? -20.923 1.881 20.199 1.00 91.44 187 ILE A CA 1
ATOM 1454 C C . ILE A 1 187 ? -21.897 0.765 20.588 1.00 91.44 187 ILE A C 1
ATOM 1456 O O . ILE A 1 187 ? -22.415 0.720 21.704 1.00 91.44 187 ILE A O 1
ATOM 1460 N N . THR A 1 188 ? -22.124 -0.157 19.661 1.00 92.88 188 THR A N 1
ATOM 1461 C CA . THR A 1 188 ? -23.061 -1.282 19.784 1.00 92.88 188 THR A CA 1
ATOM 1462 C C . THR A 1 188 ? -22.373 -2.628 20.017 1.00 92.88 188 THR A C 1
ATOM 1464 O O . THR A 1 188 ? -23.013 -3.564 20.499 1.00 92.88 188 THR A O 1
ATOM 1467 N N . SER A 1 189 ? -21.071 -2.733 19.734 1.00 93.69 189 SER A N 1
ATOM 1468 C CA . SER A 1 189 ? -20.256 -3.921 20.004 1.00 93.69 189 SER A CA 1
ATOM 1469 C C . SER A 1 189 ? -18.864 -3.535 20.499 1.00 93.69 189 SER A C 1
ATOM 1471 O O . SER A 1 189 ? -18.228 -2.638 19.957 1.00 93.69 189 SER A O 1
ATOM 1473 N N . LEU A 1 190 ? -18.374 -4.258 21.509 1.00 93.81 190 LEU A N 1
ATOM 1474 C CA . LEU A 1 190 ? -16.993 -4.162 21.998 1.00 93.81 190 LEU A CA 1
ATOM 1475 C C . LEU A 1 190 ? -16.108 -5.288 21.449 1.00 93.81 190 LEU A C 1
ATOM 1477 O O . LEU A 1 190 ? -15.047 -5.565 22.002 1.00 93.81 190 LEU A O 1
ATOM 1481 N N . LYS A 1 191 ? -16.534 -5.979 20.386 1.00 94.38 191 LYS A N 1
ATOM 1482 C CA . LYS A 1 191 ? -15.698 -6.987 19.728 1.00 94.38 191 LYS A CA 1
ATOM 1483 C C . LYS A 1 191 ? -14.341 -6.379 19.350 1.00 94.38 191 LYS A C 1
ATOM 1485 O O . LYS A 1 191 ? -14.300 -5.286 18.793 1.00 94.38 191 LYS A O 1
ATOM 1490 N N . GLY A 1 192 ? -13.258 -7.079 19.685 1.00 92.31 192 GLY A N 1
ATOM 1491 C CA . GLY A 1 192 ? -11.883 -6.600 19.538 1.00 92.31 192 GLY A CA 1
ATOM 1492 C C . GLY A 1 192 ? -11.272 -6.133 20.863 1.00 92.31 192 GLY A C 1
ATOM 1493 O O . GLY A 1 192 ? -10.049 -6.143 21.005 1.00 92.31 192 GLY A O 1
ATOM 1494 N N . ILE A 1 193 ? -12.091 -5.810 21.875 1.00 94.25 193 ILE A N 1
ATOM 1495 C CA . ILE A 1 193 ? -11.600 -5.407 23.201 1.00 94.25 193 ILE A CA 1
ATOM 1496 C C . ILE A 1 193 ? -10.828 -6.530 23.903 1.00 94.25 193 ILE A C 1
ATOM 1498 O O . ILE A 1 193 ? -9.962 -6.256 24.724 1.00 94.25 193 ILE A O 1
ATOM 1502 N N . GLU A 1 194 ? -11.086 -7.795 23.558 1.00 93.69 194 GLU A N 1
ATOM 1503 C CA . GLU A 1 194 ? -10.387 -8.949 24.129 1.00 93.69 194 GLU A CA 1
ATOM 1504 C C . GLU A 1 194 ? -8.883 -8.996 23.800 1.00 93.69 194 GLU A C 1
ATOM 1506 O O . GLU A 1 194 ? -8.144 -9.741 24.442 1.00 93.69 194 GLU A O 1
ATOM 1511 N N . TYR A 1 195 ? -8.429 -8.204 22.822 1.00 92.94 195 TYR A N 1
ATOM 1512 C CA . TYR A 1 195 ? -7.012 -8.038 22.484 1.00 92.94 195 TYR A CA 1
ATOM 1513 C C . TYR A 1 195 ? -6.328 -6.948 23.321 1.00 92.94 195 TYR A C 1
ATOM 1515 O O . TYR A 1 195 ? -5.101 -6.850 23.326 1.00 92.94 195 TYR A O 1
ATOM 1523 N N . CYS A 1 196 ? -7.103 -6.131 24.038 1.00 91.94 196 CYS A N 1
ATOM 1524 C CA . CYS A 1 196 ? -6.577 -5.084 24.902 1.00 91.94 196 CYS A CA 1
ATOM 1525 C C . CYS A 1 196 ? -6.081 -5.674 26.222 1.00 91.94 196 CYS A C 1
ATOM 1527 O O . CYS A 1 196 ? -6.681 -6.594 26.782 1.00 91.94 196 CYS A O 1
ATOM 1529 N N . LYS A 1 197 ? -4.991 -5.119 26.758 1.00 77.62 197 LYS A N 1
ATOM 1530 C CA . LYS A 1 197 ? -4.461 -5.534 28.057 1.00 77.62 197 LYS A CA 1
ATOM 1531 C C . LYS A 1 197 ? -5.224 -4.826 29.179 1.00 77.62 197 LYS A C 1
ATOM 1533 O O . LYS A 1 197 ? -4.740 -3.849 29.740 1.00 77.62 197 LYS A O 1
ATOM 1538 N N . THR A 1 198 ? -6.421 -5.319 29.476 1.00 60.41 198 THR A N 1
ATOM 1539 C CA . THR A 1 198 ? -7.240 -4.857 30.610 1.00 60.41 198 THR A CA 1
ATOM 1540 C C . THR A 1 198 ? -6.744 -5.399 31.942 1.00 60.41 198 THR A C 1
ATOM 1542 O O . THR A 1 198 ? -6.397 -6.605 31.979 1.00 60.41 198 THR A O 1
#

Secondary structure (DSSP, 8-state):
--------------------------------------------EEEESSSEEE-SS-EEEEEEEEESSSEEEEEE--TTEEEEE-SSEEEEEEPP---SS-EEEEEEEEEE-TTS-EEEEEEEEEEE--TTPPPTTSPP-S-HHHHHHHHHHH-SS--SS--HHHHTT---------TT-TTPPPP---TTGGGS--

InterPro domains:
  IPR013783 Immunoglobulin-like fold [G3DSA:2.60.40.10] (37-128)
  IPR024361 Bacteroidetes-Associated Carbohydrate-binding Often N-terminal [PF19190] (45-119)
  IPR024361 Bacteroidetes-Associated Carbohydrate-binding Often N-terminal [cd14948] (44-129)